Protein AF-A0A970WFP1-F1 (afdb_monomer_lite)

pLDDT: mean 70.84, std 20.82, range [31.2, 98.31]

Structure (mmCIF, N/CA/C/O backbone):
data_AF-A0A970WFP1-F1
#
_entry.id   AF-A0A970WFP1-F1
#
loop_
_atom_site.group_PDB
_atom_site.id
_atom_site.type_symbol
_atom_site.label_atom_id
_atom_site.label_alt_id
_atom_site.label_comp_id
_atom_site.label_asym_id
_atom_site.label_entity_id
_atom_site.label_seq_id
_atom_site.pdbx_PDB_ins_code
_atom_site.Cartn_x
_atom_site.Cartn_y
_atom_site.Cartn_z
_atom_site.occupancy
_atom_site.B_iso_or_equiv
_atom_site.auth_seq_id
_atom_site.auth_comp_id
_atom_site.auth_asym_id
_atom_site.auth_atom_id
_atom_site.pdbx_PDB_model_num
ATOM 1 N N . MET A 1 1 ? 4.806 -3.927 -69.590 1.00 60.94 1 MET A N 1
ATOM 2 C CA . MET A 1 1 ? 4.774 -3.813 -68.113 1.00 60.94 1 MET A CA 1
ATOM 3 C C . MET A 1 1 ? 6.205 -3.648 -67.628 1.00 60.94 1 MET A C 1
ATOM 5 O O . MET A 1 1 ? 7.014 -4.529 -67.883 1.00 60.94 1 MET A O 1
ATOM 9 N N . LYS A 1 2 ? 6.562 -2.492 -67.058 1.00 64.56 2 LYS A N 1
ATOM 10 C CA . LYS A 1 2 ? 7.943 -2.206 -66.638 1.00 64.56 2 LYS A CA 1
ATOM 11 C C . LYS A 1 2 ? 8.127 -2.751 -65.214 1.00 64.56 2 LYS A C 1
ATOM 13 O O . LYS A 1 2 ? 7.337 -2.368 -64.352 1.00 64.56 2 LYS A O 1
ATOM 18 N N . PRO A 1 3 ? 9.082 -3.659 -64.958 1.00 62.66 3 PRO A N 1
ATOM 19 C CA . PRO A 1 3 ? 9.258 -4.220 -63.627 1.00 62.66 3 PRO A CA 1
ATOM 20 C C . PRO A 1 3 ? 9.713 -3.116 -62.668 1.00 62.66 3 PRO A C 1
ATOM 22 O O . PRO A 1 3 ? 10.695 -2.415 -62.922 1.00 62.66 3 PRO A O 1
ATOM 25 N N . SER A 1 4 ? 8.975 -2.937 -61.575 1.00 75.56 4 SER A N 1
ATOM 26 C CA . SER A 1 4 ? 9.344 -2.030 -60.496 1.00 75.56 4 SER A CA 1
ATOM 27 C C . SER A 1 4 ? 10.566 -2.595 -59.775 1.00 75.56 4 SER A C 1
ATOM 29 O O . SER A 1 4 ? 10.532 -3.667 -59.170 1.00 75.56 4 SER A O 1
ATOM 31 N N . ARG A 1 5 ? 11.688 -1.877 -59.877 1.00 74.75 5 ARG A N 1
ATOM 32 C CA . ARG A 1 5 ? 12.944 -2.236 -59.216 1.00 74.75 5 ARG A CA 1
ATOM 33 C C . ARG A 1 5 ? 12.750 -2.050 -57.711 1.00 74.75 5 ARG A C 1
ATOM 35 O O . ARG A 1 5 ? 12.820 -0.930 -57.213 1.00 74.75 5 ARG A O 1
ATOM 42 N N . ARG A 1 6 ? 12.457 -3.137 -56.995 1.00 74.31 6 ARG A N 1
ATOM 43 C CA . ARG A 1 6 ? 12.390 -3.132 -55.529 1.00 74.31 6 ARG A CA 1
ATOM 44 C C . ARG A 1 6 ? 13.786 -2.792 -55.006 1.00 74.31 6 ARG A C 1
ATOM 46 O O . ARG A 1 6 ? 14.714 -3.579 -55.172 1.00 74.31 6 ARG A O 1
ATOM 53 N N . ARG A 1 7 ? 13.955 -1.589 -54.455 1.00 77.38 7 ARG A N 1
ATOM 54 C CA . ARG A 1 7 ? 15.156 -1.225 -53.697 1.00 77.38 7 ARG A CA 1
ATOM 55 C C . ARG A 1 7 ? 15.053 -1.924 -52.343 1.00 77.38 7 ARG A C 1
ATOM 57 O O . ARG A 1 7 ? 14.055 -1.750 -51.653 1.00 77.38 7 ARG A O 1
ATOM 64 N N . GLY A 1 8 ? 16.028 -2.773 -52.025 1.00 82.88 8 GLY A N 1
ATOM 65 C CA . GLY A 1 8 ? 16.174 -3.324 -50.678 1.00 82.88 8 GLY A CA 1
ATOM 66 C C . GLY A 1 8 ? 16.609 -2.240 -49.690 1.00 82.88 8 GLY A C 1
ATOM 67 O O . GLY A 1 8 ? 17.061 -1.172 -50.109 1.00 82.88 8 GLY A O 1
ATOM 68 N N . PHE A 1 9 ? 16.472 -2.530 -48.397 1.00 81.81 9 PHE A N 1
ATOM 69 C CA . PHE A 1 9 ? 16.970 -1.666 -47.327 1.00 81.81 9 PHE A CA 1
ATOM 70 C C . PHE A 1 9 ? 18.484 -1.470 -47.449 1.00 81.81 9 PHE A C 1
ATOM 72 O O . PHE A 1 9 ? 19.223 -2.415 -47.744 1.00 81.81 9 PHE A O 1
ATOM 79 N N . SER A 1 10 ? 18.941 -0.235 -47.239 1.00 90.25 10 SER A N 1
ATOM 80 C CA . SER A 1 10 ? 20.372 0.068 -47.205 1.00 90.25 10 SER A CA 1
ATOM 81 C C . SER A 1 10 ? 21.001 -0.529 -45.946 1.00 90.25 10 SER A C 1
ATOM 83 O O . SER A 1 10 ? 20.386 -0.533 -44.882 1.00 90.25 10 SER A O 1
ATOM 85 N N . LEU A 1 11 ? 22.252 -0.987 -46.034 1.00 91.06 11 LEU A N 1
ATOM 86 C CA . LEU A 1 11 ? 22.993 -1.501 -44.877 1.00 91.06 11 LEU A CA 1
ATOM 87 C C . LEU A 1 11 ? 23.069 -0.452 -43.754 1.00 91.06 11 LEU A C 1
ATOM 89 O O . LEU A 1 11 ? 22.875 -0.785 -42.589 1.00 91.06 11 LEU A O 1
ATOM 93 N N . LEU A 1 12 ? 23.256 0.822 -44.111 1.00 92.69 12 LEU A N 1
ATOM 94 C CA . LEU A 1 12 ? 23.269 1.933 -43.156 1.00 92.69 12 LEU A CA 1
ATOM 95 C C . LEU A 1 12 ? 21.926 2.077 -42.430 1.00 92.69 12 LEU A C 1
ATOM 97 O O . LEU A 1 12 ? 21.902 2.294 -41.225 1.00 92.69 12 LEU A O 1
ATOM 101 N N . GLU A 1 13 ? 20.816 1.917 -43.147 1.00 94.19 13 GLU A N 1
ATOM 102 C CA . GLU A 1 13 ? 19.466 2.031 -42.588 1.00 94.19 13 GLU A CA 1
ATOM 103 C C . GLU A 1 13 ? 19.177 0.907 -41.595 1.00 94.19 13 GLU A C 1
ATOM 105 O O . GLU A 1 13 ? 18.640 1.159 -40.521 1.00 94.19 13 GLU A O 1
ATOM 110 N N . VAL A 1 14 ? 19.609 -0.317 -41.907 1.00 96.06 14 VAL A N 1
ATOM 111 C CA . VAL A 1 14 ? 19.503 -1.447 -40.976 1.00 96.06 14 VAL A CA 1
ATOM 112 C C . VAL A 1 14 ? 20.349 -1.192 -39.731 1.00 96.06 14 VAL A C 1
ATOM 114 O O . VAL A 1 14 ? 19.859 -1.379 -38.621 1.00 96.06 14 VAL A O 1
ATOM 117 N N . MET A 1 15 ? 21.584 -0.704 -39.884 1.00 96.19 15 MET A N 1
ATOM 118 C CA . MET A 1 15 ? 22.429 -0.370 -38.735 1.00 96.19 15 MET A CA 1
ATOM 119 C C . MET A 1 15 ? 21.793 0.729 -37.873 1.00 96.19 15 MET A C 1
ATOM 121 O O . MET A 1 15 ? 21.678 0.548 -36.663 1.00 96.19 15 MET A O 1
ATOM 125 N N . LEU A 1 16 ? 21.292 1.808 -38.481 1.00 96.00 16 LEU A N 1
ATOM 126 C CA . LEU A 1 16 ? 20.602 2.892 -37.776 1.00 96.00 16 LEU A CA 1
ATOM 127 C C . LEU A 1 16 ? 19.332 2.403 -37.065 1.00 96.00 16 LEU A C 1
ATOM 129 O O . LEU A 1 16 ? 19.088 2.748 -35.912 1.00 96.00 16 LEU A O 1
ATOM 133 N N . ALA A 1 17 ? 18.532 1.566 -37.723 1.00 96.75 17 ALA A N 1
ATOM 134 C CA . ALA A 1 17 ? 17.337 0.996 -37.117 1.00 96.75 17 ALA A CA 1
ATOM 135 C C . ALA A 1 17 ? 17.696 0.129 -35.905 1.00 96.75 17 ALA A C 1
ATOM 137 O O . ALA A 1 17 ? 17.053 0.234 -34.863 1.00 96.75 17 ALA A O 1
ATOM 138 N N . THR A 1 18 ? 18.749 -0.687 -36.004 1.00 97.06 18 THR A N 1
ATOM 139 C CA . THR A 1 18 ? 19.185 -1.530 -34.884 1.00 97.06 18 THR A CA 1
ATOM 140 C C . THR A 1 18 ? 19.741 -0.725 -33.716 1.00 97.06 18 THR A C 1
ATOM 142 O O . THR A 1 18 ? 19.473 -1.091 -32.576 1.00 97.06 18 THR A O 1
ATOM 145 N N . THR A 1 19 ? 20.451 0.384 -33.952 1.00 98.19 19 THR A N 1
ATOM 146 C CA . THR A 1 19 ? 20.972 1.220 -32.858 1.00 98.19 19 THR A CA 1
ATOM 147 C C . THR A 1 19 ? 19.850 1.948 -32.129 1.00 98.19 19 THR A C 1
ATOM 149 O O . THR A 1 19 ? 19.811 1.924 -30.898 1.00 98.19 19 THR A O 1
ATOM 152 N N . VAL A 1 20 ? 18.897 2.525 -32.867 1.00 97.56 20 VAL A N 1
ATOM 153 C CA . VAL A 1 20 ? 17.710 3.166 -32.279 1.00 97.56 20 VAL A CA 1
ATOM 154 C C . VAL A 1 20 ? 16.864 2.141 -31.524 1.00 97.56 20 VAL A C 1
ATOM 156 O O . VAL A 1 20 ? 16.422 2.411 -30.404 1.00 97.56 20 VAL A O 1
ATOM 159 N N . LEU A 1 21 ? 16.678 0.946 -32.093 1.00 97.44 21 LEU A N 1
ATOM 160 C CA . LEU A 1 21 ? 15.956 -0.142 -31.440 1.00 97.44 21 LEU A CA 1
ATOM 161 C C . LEU A 1 21 ? 16.636 -0.542 -30.128 1.00 97.44 21 LEU A C 1
ATOM 163 O O . LEU A 1 21 ? 15.971 -0.612 -29.097 1.00 97.44 21 LEU A O 1
ATOM 167 N N . LEU A 1 22 ? 17.953 -0.761 -30.147 1.00 98.31 22 LEU A N 1
ATOM 168 C CA . LEU A 1 22 ? 18.700 -1.184 -28.965 1.00 98.31 22 LEU A CA 1
ATOM 169 C C . LEU A 1 22 ? 18.663 -0.110 -27.869 1.00 98.31 22 LEU A C 1
ATOM 171 O O . LEU A 1 22 ? 18.409 -0.432 -26.709 1.00 98.31 22 LEU A O 1
ATOM 175 N N . GLY A 1 23 ? 18.816 1.166 -28.239 1.00 98.12 23 GLY A N 1
ATOM 176 C CA . GLY A 1 23 ? 18.668 2.290 -27.311 1.00 98.12 23 GLY A CA 1
ATOM 177 C C . GLY A 1 23 ? 17.270 2.359 -26.685 1.00 98.12 23 GLY A C 1
ATOM 178 O O . GLY A 1 23 ? 17.141 2.491 -25.468 1.00 98.12 23 GLY A O 1
ATOM 179 N N . SER A 1 24 ? 16.220 2.183 -27.491 1.00 97.94 24 SER A N 1
ATOM 180 C CA . SER A 1 24 ? 14.830 2.197 -27.011 1.00 97.94 24 SER A CA 1
ATOM 181 C C . SER A 1 24 ? 14.540 1.041 -26.048 1.00 97.94 24 SER A C 1
ATOM 183 O O . SER A 1 24 ? 13.893 1.243 -25.022 1.00 97.94 24 SER A O 1
ATOM 185 N N . VAL A 1 25 ? 15.045 -0.164 -26.338 1.00 98.31 25 VAL A N 1
ATOM 186 C CA . VAL A 1 25 ? 14.872 -1.350 -25.480 1.00 98.31 25 VAL A CA 1
ATOM 187 C C . VAL A 1 25 ? 15.506 -1.142 -24.103 1.00 98.31 25 VAL A C 1
ATOM 189 O O . VAL A 1 25 ? 14.898 -1.506 -23.097 1.00 98.31 25 VAL A O 1
ATOM 192 N N . ILE A 1 26 ? 16.684 -0.515 -24.035 1.00 98.00 26 ILE A N 1
ATOM 193 C CA . ILE A 1 26 ? 17.353 -0.215 -22.759 1.00 98.00 26 ILE A CA 1
ATOM 194 C C . ILE A 1 26 ? 16.491 0.725 -21.906 1.00 98.00 26 ILE A C 1
ATOM 196 O O . ILE A 1 26 ? 16.245 0.445 -20.730 1.00 98.00 26 ILE A O 1
ATOM 200 N N . VAL A 1 27 ? 15.977 1.807 -22.499 1.00 98.06 27 VAL A N 1
ATOM 201 C CA . VAL A 1 27 ? 15.115 2.771 -21.793 1.00 98.06 27 VAL A CA 1
ATOM 202 C C . VAL A 1 27 ? 13.812 2.112 -21.328 1.00 98.06 27 VAL A C 1
ATOM 204 O O . VAL A 1 27 ? 13.419 2.269 -20.171 1.00 98.06 27 VAL A O 1
ATOM 207 N N . LEU A 1 28 ? 13.168 1.320 -22.191 1.00 97.44 28 LEU A N 1
ATOM 208 C CA . LEU A 1 28 ? 11.951 0.573 -21.854 1.00 97.44 28 LEU A CA 1
ATOM 209 C C . LEU A 1 28 ? 12.181 -0.407 -20.697 1.00 97.44 28 LEU A C 1
ATOM 211 O O . LEU A 1 28 ? 11.347 -0.495 -19.796 1.00 97.44 28 LEU A O 1
ATOM 215 N N . SER A 1 29 ? 13.322 -1.101 -20.680 1.00 97.06 29 SER A N 1
ATOM 216 C CA . SER A 1 29 ? 13.684 -2.009 -19.588 1.00 97.06 29 SER A CA 1
ATOM 217 C C . SER A 1 29 ? 13.792 -1.271 -18.254 1.00 97.06 29 SER A C 1
ATOM 219 O O . SER A 1 29 ? 13.318 -1.773 -17.233 1.00 97.06 29 SER A O 1
ATOM 221 N N . HIS A 1 30 ? 14.377 -0.071 -18.251 1.00 97.00 30 HIS A N 1
ATOM 222 C CA . HIS A 1 30 ? 14.519 0.726 -17.035 1.00 97.00 30 HIS A CA 1
ATOM 223 C C . HIS A 1 30 ? 13.160 1.203 -16.504 1.00 97.00 30 HIS A C 1
ATOM 225 O O . HIS A 1 30 ? 12.870 1.063 -15.315 1.00 97.00 30 HIS A O 1
ATOM 231 N N . ILE A 1 31 ? 12.293 1.708 -17.388 1.00 97.81 31 ILE A N 1
ATOM 232 C CA . ILE A 1 31 ? 10.937 2.137 -17.016 1.00 97.81 31 ILE A CA 1
ATOM 233 C C . ILE A 1 31 ? 10.119 0.950 -16.491 1.00 97.81 31 ILE A C 1
ATOM 235 O O . ILE A 1 31 ? 9.424 1.087 -15.485 1.00 97.81 31 ILE A O 1
ATOM 239 N N . SER A 1 32 ? 10.238 -0.228 -17.112 1.00 96.38 32 SER A N 1
ATOM 240 C CA . SER A 1 32 ? 9.559 -1.440 -16.644 1.00 96.38 32 SER A CA 1
ATOM 241 C C . SER A 1 32 ? 10.002 -1.831 -15.234 1.00 96.38 32 SER A C 1
ATOM 243 O O . SER A 1 32 ? 9.158 -2.159 -14.402 1.00 96.38 32 SER A O 1
ATOM 245 N N . PHE A 1 33 ? 11.304 -1.775 -14.944 1.00 95.56 33 PHE A N 1
ATOM 246 C CA . PHE A 1 33 ? 11.827 -2.116 -13.623 1.00 95.56 33 PHE A CA 1
ATOM 247 C C . PHE A 1 33 ? 11.297 -1.166 -12.540 1.00 95.56 33 PHE A C 1
ATOM 249 O O . PHE A 1 33 ? 10.702 -1.610 -11.555 1.00 95.56 33 PHE A O 1
ATOM 256 N N . VAL A 1 34 ? 11.422 0.146 -12.760 1.00 94.88 34 VAL A N 1
ATOM 257 C CA . VAL A 1 34 ? 10.923 1.174 -11.833 1.00 94.88 34 VAL A CA 1
ATOM 258 C C . VAL A 1 34 ? 9.409 1.044 -11.632 1.00 94.88 34 VAL A C 1
ATOM 260 O O . VAL A 1 34 ? 8.927 1.072 -10.499 1.00 94.88 34 VAL A O 1
ATOM 263 N N . GLY A 1 35 ? 8.659 0.811 -12.713 1.00 94.81 35 GLY A N 1
ATOM 264 C CA . GLY A 1 35 ? 7.218 0.581 -12.658 1.00 94.81 35 GLY A CA 1
ATOM 265 C C . GLY A 1 35 ? 6.847 -0.586 -11.743 1.00 94.81 35 GLY A C 1
ATOM 266 O O . GLY A 1 35 ? 6.012 -0.422 -10.855 1.00 94.81 35 GLY A O 1
ATOM 267 N N . THR A 1 36 ? 7.505 -1.740 -11.892 1.00 94.44 36 THR A N 1
ATOM 268 C CA . THR A 1 36 ? 7.226 -2.916 -11.047 1.00 94.44 36 THR A CA 1
ATOM 269 C C . THR A 1 36 ? 7.513 -2.659 -9.567 1.00 94.44 36 THR A C 1
ATOM 271 O O . THR A 1 36 ? 6.667 -2.959 -8.724 1.00 94.44 36 THR A O 1
ATOM 274 N N . ALA A 1 37 ? 8.635 -2.006 -9.249 1.00 89.00 37 ALA A N 1
ATOM 275 C CA . ALA A 1 37 ? 9.000 -1.689 -7.871 1.00 89.00 37 ALA A CA 1
ATOM 276 C C . ALA A 1 37 ? 7.969 -0.769 -7.188 1.00 89.00 37 ALA A C 1
ATOM 278 O O . ALA A 1 37 ? 7.584 -1.000 -6.037 1.00 89.00 37 ALA A O 1
ATOM 279 N N . HIS A 1 38 ? 7.473 0.250 -7.898 1.00 91.81 38 HIS A N 1
ATOM 280 C CA . HIS A 1 38 ? 6.443 1.143 -7.363 1.00 91.81 38 HIS A CA 1
ATOM 281 C C . HIS A 1 38 ? 5.070 0.474 -7.258 1.00 91.81 38 HIS A C 1
ATOM 283 O O . HIS A 1 38 ? 4.356 0.720 -6.284 1.00 91.81 38 HIS A O 1
ATOM 289 N N . MET A 1 39 ? 4.701 -0.387 -8.211 1.00 94.50 39 MET A N 1
ATOM 290 C CA . MET A 1 39 ? 3.443 -1.138 -8.146 1.00 94.50 39 MET A CA 1
ATOM 291 C C . MET A 1 39 ? 3.392 -2.045 -6.918 1.00 94.50 39 MET A C 1
ATOM 293 O O . MET A 1 39 ? 2.368 -2.088 -6.235 1.00 94.50 39 MET A O 1
ATOM 297 N N . ASP A 1 40 ? 4.487 -2.733 -6.605 1.00 90.12 40 ASP A N 1
ATOM 298 C CA . ASP A 1 40 ? 4.541 -3.612 -5.438 1.00 90.12 40 ASP A CA 1
ATOM 299 C C . ASP A 1 40 ? 4.480 -2.821 -4.130 1.00 90.12 40 ASP A C 1
ATOM 301 O O . ASP A 1 40 ? 3.736 -3.192 -3.220 1.00 90.12 40 ASP A O 1
ATOM 305 N N . ALA A 1 41 ? 5.173 -1.680 -4.049 1.00 88.38 41 ALA A N 1
ATOM 306 C CA . ALA A 1 41 ? 5.053 -0.785 -2.903 1.00 88.38 41 ALA A CA 1
ATOM 307 C C . ALA A 1 41 ? 3.610 -0.275 -2.726 1.00 88.38 41 ALA A C 1
ATOM 309 O O . ALA A 1 41 ? 3.062 -0.361 -1.628 1.00 88.38 41 ALA A O 1
ATOM 310 N N . ALA A 1 42 ? 2.968 0.193 -3.800 1.00 92.25 42 ALA A N 1
ATOM 311 C CA . ALA A 1 42 ? 1.593 0.686 -3.762 1.00 92.25 42 ALA A CA 1
ATOM 312 C C . ALA A 1 42 ? 0.595 -0.404 -3.337 1.00 92.25 42 ALA A C 1
ATOM 314 O O . ALA A 1 42 ? -0.278 -0.152 -2.506 1.00 92.25 42 ALA A O 1
ATOM 315 N N . ARG A 1 43 ? 0.755 -1.634 -3.846 1.00 91.31 43 ARG A N 1
ATOM 316 C CA . ARG A 1 43 ? -0.062 -2.789 -3.441 1.00 91.31 43 ARG A CA 1
ATOM 317 C C . ARG A 1 43 ? 0.088 -3.104 -1.958 1.00 91.31 43 ARG A C 1
ATOM 319 O O . ARG A 1 43 ? -0.916 -3.355 -1.300 1.00 91.31 43 ARG A O 1
ATOM 326 N N . GLN A 1 44 ? 1.311 -3.066 -1.429 1.00 90.81 44 GLN A N 1
ATOM 327 C CA . GLN A 1 44 ? 1.560 -3.304 -0.004 1.00 90.81 44 GLN A CA 1
ATOM 328 C C . GLN A 1 44 ? 0.872 -2.252 0.871 1.00 90.81 44 GLN A C 1
ATOM 330 O O . GLN A 1 44 ? 0.209 -2.615 1.839 1.00 90.81 44 GLN A O 1
ATOM 335 N N . TYR A 1 45 ? 0.959 -0.968 0.511 1.00 90.31 45 TYR A N 1
ATOM 336 C CA . TYR A 1 45 ? 0.271 0.094 1.253 1.00 90.31 45 TYR A CA 1
ATOM 337 C C . TYR A 1 45 ? -1.251 -0.036 1.185 1.00 90.31 45 TYR A C 1
ATOM 339 O O . TYR A 1 45 ? -1.916 0.077 2.213 1.00 90.31 45 TYR A O 1
ATOM 347 N N . ALA A 1 46 ? -1.805 -0.328 0.007 1.00 93.44 46 ALA A N 1
ATOM 348 C CA . ALA A 1 46 ? -3.241 -0.536 -0.149 1.00 93.44 46 ALA A CA 1
ATOM 349 C C . ALA A 1 46 ? -3.732 -1.736 0.677 1.00 93.44 46 ALA A C 1
ATOM 351 O O . ALA A 1 46 ? -4.746 -1.641 1.365 1.00 93.44 46 ALA A O 1
ATOM 352 N N . ALA A 1 47 ? -2.989 -2.846 0.667 1.00 92.62 47 ALA A N 1
ATOM 353 C CA . ALA A 1 47 ? -3.303 -4.017 1.477 1.00 92.62 47 ALA A CA 1
ATOM 354 C C . ALA A 1 47 ? -3.230 -3.711 2.982 1.00 92.62 47 ALA A C 1
ATOM 356 O O . ALA A 1 47 ? -4.132 -4.093 3.726 1.00 92.62 47 ALA A O 1
ATOM 357 N N . ALA A 1 48 ? -2.208 -2.974 3.429 1.00 92.69 48 ALA A N 1
ATOM 358 C CA . ALA A 1 48 ? -2.083 -2.546 4.821 1.00 92.69 48 ALA A CA 1
ATOM 359 C C . ALA A 1 48 ? -3.248 -1.637 5.248 1.00 92.69 48 ALA A C 1
ATOM 361 O O . ALA A 1 48 ? -3.826 -1.830 6.317 1.00 92.69 48 ALA A O 1
ATOM 362 N N . GLN A 1 49 ? -3.645 -0.691 4.393 1.00 93.94 49 GLN A N 1
ATOM 363 C CA . GLN A 1 49 ? -4.790 0.178 4.644 1.00 93.94 49 GLN A CA 1
ATOM 364 C C . GLN A 1 49 ? -6.093 -0.619 4.738 1.00 93.94 49 GLN A C 1
ATOM 366 O O . GLN A 1 49 ? -6.851 -0.422 5.688 1.00 93.94 49 GLN A O 1
ATOM 371 N N . LEU A 1 50 ? -6.347 -1.522 3.788 1.00 95.06 50 LEU A N 1
ATOM 372 C CA . LEU A 1 50 ? -7.538 -2.371 3.799 1.00 95.06 50 LEU A CA 1
ATOM 373 C C . LEU A 1 50 ? -7.579 -3.256 5.046 1.00 95.06 50 LEU A C 1
ATOM 375 O O . LEU A 1 50 ? -8.635 -3.377 5.656 1.00 95.06 50 LEU A O 1
ATOM 379 N N . ALA A 1 51 ? -6.441 -3.807 5.475 1.00 93.69 51 ALA A N 1
ATOM 380 C CA . ALA A 1 51 ? -6.356 -4.588 6.704 1.00 93.69 51 ALA A CA 1
ATOM 381 C C . ALA A 1 51 ? -6.681 -3.742 7.948 1.00 93.69 51 ALA A C 1
ATOM 383 O O . ALA A 1 51 ? -7.481 -4.164 8.785 1.00 93.69 51 ALA A O 1
ATOM 384 N N . CYS A 1 52 ? -6.132 -2.525 8.052 1.00 93.81 52 CYS A N 1
ATOM 385 C CA . CYS A 1 52 ? -6.464 -1.606 9.143 1.00 93.81 52 CYS A CA 1
ATOM 386 C C . CYS A 1 52 ? -7.944 -1.207 9.131 1.00 93.81 52 CYS A C 1
ATOM 388 O O . CYS A 1 52 ? -8.583 -1.196 10.180 1.00 93.81 52 CYS A O 1
ATOM 390 N N . GLN A 1 53 ? -8.501 -0.895 7.959 1.00 95.38 53 GLN A N 1
ATOM 391 C CA . GLN A 1 53 ? -9.905 -0.513 7.808 1.00 95.38 53 GLN A CA 1
ATOM 392 C C . GLN A 1 53 ? -10.849 -1.670 8.128 1.00 95.38 53 GLN A C 1
ATOM 394 O O . GLN A 1 53 ? -11.809 -1.477 8.867 1.00 95.38 53 GLN A O 1
ATOM 399 N N . ALA A 1 54 ? -10.570 -2.870 7.618 1.00 94.06 54 ALA A N 1
ATOM 400 C CA . ALA A 1 54 ? -11.345 -4.067 7.921 1.00 94.06 54 ALA A CA 1
ATOM 401 C C . ALA A 1 54 ? -11.331 -4.343 9.425 1.00 94.06 54 ALA A C 1
ATOM 403 O O . ALA A 1 54 ? -12.387 -4.518 10.027 1.00 94.06 54 ALA A O 1
ATOM 404 N N . ARG A 1 55 ? -10.153 -4.271 10.058 1.00 93.94 55 ARG A N 1
ATOM 405 C CA . ARG A 1 55 ? -10.037 -4.487 11.498 1.00 93.94 55 ARG A CA 1
ATOM 406 C C . ARG A 1 55 ? -10.750 -3.417 12.320 1.00 93.94 55 ARG A C 1
ATOM 408 O O . ARG A 1 55 ? -11.427 -3.749 13.287 1.00 93.94 55 ARG A O 1
ATOM 415 N N . MET A 1 56 ? -10.637 -2.152 11.927 1.00 93.69 56 MET A N 1
ATOM 416 C CA . MET A 1 56 ? -11.402 -1.068 12.537 1.00 93.69 56 MET A CA 1
ATOM 417 C C . MET A 1 56 ? -12.906 -1.346 12.421 1.00 93.69 56 MET A C 1
ATOM 419 O O . MET A 1 56 ? -13.615 -1.315 13.417 1.00 93.69 56 MET A O 1
ATOM 423 N N . ASN A 1 57 ? -13.390 -1.687 11.228 1.00 94.19 57 ASN A N 1
ATOM 424 C CA 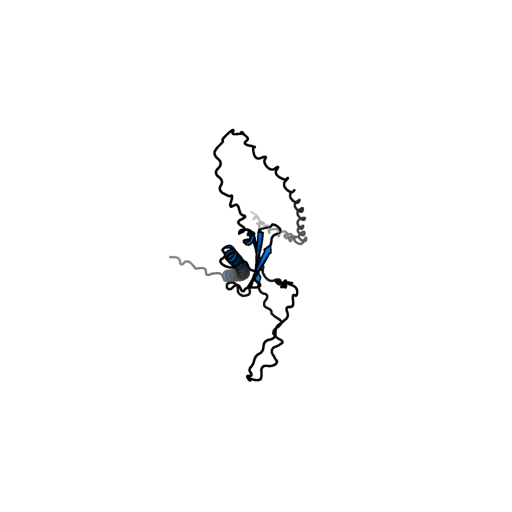. ASN A 1 57 ? -14.808 -1.943 10.989 1.00 94.19 57 ASN A CA 1
ATOM 425 C C . ASN A 1 57 ? -15.330 -3.171 11.752 1.00 94.19 57 ASN A C 1
ATOM 427 O O . ASN A 1 57 ? -16.447 -3.115 12.252 1.00 94.19 57 ASN A O 1
ATOM 431 N N . GLU A 1 58 ? -14.539 -4.241 11.895 1.00 93.50 58 GLU A N 1
ATOM 432 C CA . GLU A 1 58 ? -14.894 -5.395 12.736 1.00 93.50 58 GLU A CA 1
ATOM 433 C C . GLU A 1 58 ? -15.146 -4.983 14.192 1.00 93.50 58 GLU A C 1
ATOM 435 O O . GLU A 1 58 ? -16.126 -5.424 14.791 1.00 93.50 58 GLU A O 1
ATOM 440 N N . MET A 1 59 ? -14.282 -4.123 14.744 1.00 92.56 59 MET A N 1
ATOM 441 C CA . MET A 1 59 ? -14.407 -3.634 16.120 1.00 92.56 59 MET A CA 1
ATOM 442 C C . MET A 1 59 ? -15.608 -2.698 16.288 1.00 92.56 59 MET A C 1
ATOM 444 O O . MET A 1 59 ? -16.366 -2.820 17.243 1.00 92.56 59 MET A O 1
ATOM 448 N N . LEU A 1 60 ? -15.830 -1.799 15.327 1.00 91.12 60 LEU A N 1
ATOM 449 C CA . LEU A 1 60 ? -16.954 -0.856 15.362 1.00 91.12 60 LEU A CA 1
ATOM 450 C C . LEU A 1 60 ? -18.315 -1.517 15.146 1.00 91.12 60 LEU A C 1
ATOM 452 O O . LEU A 1 60 ? -19.315 -1.040 15.668 1.00 91.12 60 LEU A O 1
ATOM 456 N N . ALA A 1 61 ? -18.363 -2.591 14.360 1.00 92.69 61 ALA A N 1
ATOM 457 C CA . ALA A 1 61 ? -19.583 -3.353 14.122 1.00 92.69 61 ALA A CA 1
ATOM 458 C C . ALA A 1 61 ? -19.900 -4.342 15.259 1.00 92.69 61 ALA A C 1
ATOM 460 O O . ALA A 1 61 ? -20.886 -5.069 15.163 1.00 92.69 61 ALA A O 1
ATOM 461 N N . GLY A 1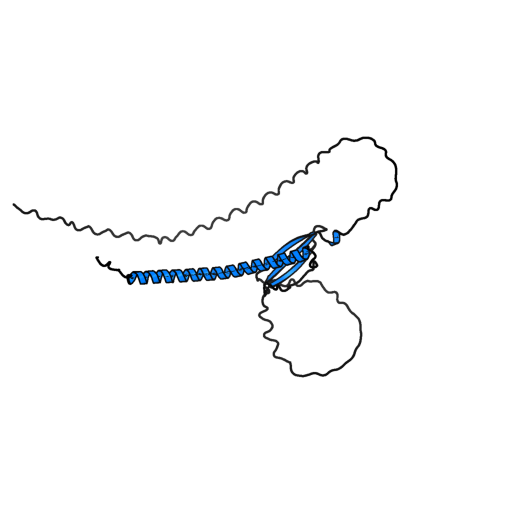 62 ? -19.055 -4.430 16.296 1.00 90.00 62 GLY A N 1
ATOM 462 C CA . GLY A 1 62 ? -19.190 -5.409 17.378 1.00 90.00 62 GLY A CA 1
ATOM 463 C C . GLY A 1 62 ? -18.922 -6.859 16.952 1.00 90.00 62 GLY A C 1
ATOM 464 O O . GLY A 1 62 ? -19.127 -7.778 17.738 1.00 90.00 62 GLY A O 1
ATOM 465 N N . ALA A 1 63 ? -18.442 -7.089 15.723 1.00 89.56 63 ALA A N 1
ATOM 466 C CA . ALA A 1 63 ? -18.066 -8.419 15.235 1.00 89.56 63 ALA A CA 1
ATOM 467 C C . ALA A 1 63 ? -16.803 -8.956 15.932 1.00 89.56 63 ALA A C 1
ATOM 469 O O . ALA A 1 63 ? -16.538 -10.159 15.927 1.00 89.56 63 ALA A O 1
ATOM 470 N N . ARG A 1 64 ? -16.020 -8.057 16.533 1.00 89.44 64 ARG A N 1
ATOM 471 C CA . ARG A 1 64 ? -14.873 -8.364 17.381 1.00 89.44 64 ARG A CA 1
ATOM 472 C C . ARG A 1 64 ? -14.843 -7.389 18.566 1.00 89.44 64 ARG A C 1
ATOM 474 O O . ARG A 1 64 ? -15.105 -6.210 18.342 1.00 89.44 64 ARG A O 1
ATOM 481 N N . PRO A 1 65 ? -14.499 -7.831 19.788 1.00 87.94 65 PRO A N 1
ATOM 482 C CA . PRO A 1 65 ? -14.350 -6.920 20.920 1.00 87.94 65 PRO A CA 1
ATOM 483 C C . PRO A 1 65 ? -13.249 -5.879 20.671 1.00 87.94 65 PRO A C 1
ATOM 485 O O . PRO A 1 65 ? -12.254 -6.151 19.990 1.00 87.94 65 PRO A O 1
ATOM 488 N N . ILE A 1 66 ? -13.450 -4.681 21.223 1.00 87.06 66 ILE A N 1
ATOM 489 C CA . ILE A 1 66 ? -12.465 -3.597 21.229 1.00 87.06 66 ILE A CA 1
ATOM 490 C C . ILE A 1 66 ? -11.448 -3.921 22.329 1.00 87.06 66 ILE A C 1
ATOM 492 O O . ILE A 1 66 ? -11.660 -3.608 23.493 1.00 87.06 66 ILE A O 1
ATOM 496 N N . GLU A 1 67 ? -10.366 -4.596 21.953 1.00 88.12 67 GLU A N 1
ATOM 497 C CA . GLU A 1 67 ? -9.282 -4.994 22.854 1.00 88.12 67 GLU A CA 1
ATOM 498 C C . GLU A 1 67 ? -7.934 -4.589 22.249 1.00 88.12 67 GLU A C 1
ATOM 500 O O . GLU A 1 67 ? -7.769 -4.559 21.021 1.00 88.12 67 GLU A O 1
ATOM 505 N N . GLU A 1 68 ? -6.963 -4.269 23.104 1.00 88.19 68 GLU A N 1
ATOM 506 C CA . GLU A 1 68 ? -5.594 -4.044 22.658 1.00 88.19 68 GLU A CA 1
ATOM 507 C C . GLU A 1 68 ? -4.989 -5.348 22.134 1.00 88.19 68 GLU A C 1
ATOM 509 O O . GLU A 1 68 ? -5.024 -6.394 22.776 1.00 88.19 68 GLU A O 1
ATOM 514 N N . VAL A 1 69 ? -4.422 -5.295 20.932 1.00 89.94 69 VAL A N 1
ATOM 515 C CA . VAL A 1 69 ? -3.854 -6.471 20.268 1.00 89.94 69 VAL A CA 1
ATOM 516 C C . VAL A 1 69 ? -2.463 -6.121 19.794 1.00 89.94 69 VAL A C 1
ATOM 518 O O . VAL A 1 69 ? -2.294 -5.154 19.061 1.00 89.94 69 VAL A O 1
ATOM 521 N N . THR A 1 70 ? -1.470 -6.936 20.136 1.00 87.94 70 THR A N 1
ATOM 522 C CA . THR A 1 70 ? -0.079 -6.698 19.735 1.00 87.94 70 THR A CA 1
ATOM 523 C C . THR A 1 70 ? 0.342 -7.655 18.624 1.00 87.94 70 THR A C 1
ATOM 525 O O . THR A 1 70 ? 0.279 -8.874 18.775 1.00 87.94 70 THR A O 1
ATOM 528 N N . ALA A 1 71 ? 0.806 -7.097 17.502 1.00 82.25 71 ALA A N 1
ATOM 529 C CA . ALA A 1 71 ? 1.502 -7.809 16.427 1.00 82.25 71 ALA A CA 1
ATOM 530 C C . ALA A 1 71 ? 0.776 -9.045 15.839 1.00 82.25 71 ALA A C 1
ATOM 532 O O . ALA A 1 71 ? 1.419 -10.030 15.443 1.00 82.25 71 ALA A O 1
ATOM 533 N N . GLN A 1 72 ? -0.552 -8.994 15.699 1.00 87.75 72 GLN A N 1
ATOM 534 C CA . GLN A 1 72 ? -1.336 -10.050 15.050 1.00 87.75 72 GLN A CA 1
ATOM 535 C C . GLN A 1 72 ? -0.943 -10.199 13.572 1.00 87.75 72 GLN A C 1
ATOM 537 O O . GLN A 1 72 ? -0.845 -9.213 12.851 1.00 87.75 72 GLN A O 1
ATOM 542 N N . ARG A 1 73 ? -0.723 -11.430 13.089 1.00 88.00 73 ARG A N 1
ATOM 543 C CA . ARG A 1 73 ? -0.385 -11.660 11.670 1.00 88.00 73 ARG A CA 1
ATOM 544 C C . ARG A 1 73 ? -1.554 -11.302 10.760 1.00 88.00 73 ARG A C 1
ATOM 546 O O . ARG A 1 73 ? -2.672 -11.757 10.999 1.00 88.00 73 ARG A O 1
ATOM 553 N N . ILE A 1 74 ? -1.252 -10.591 9.679 1.00 87.06 74 ILE A N 1
ATOM 554 C CA . ILE A 1 74 ? -2.181 -10.337 8.572 1.00 87.06 74 ILE A CA 1
ATOM 555 C C . ILE A 1 74 ? -2.007 -11.471 7.553 1.00 87.06 74 ILE A C 1
ATOM 557 O O . ILE A 1 74 ? -0.884 -11.762 7.143 1.00 87.06 74 ILE A O 1
ATOM 561 N N . ARG A 1 75 ? -3.091 -12.155 7.168 1.00 84.06 75 ARG A N 1
ATOM 562 C CA . ARG A 1 75 ? -3.011 -13.317 6.259 1.00 84.06 75 ARG A CA 1
ATOM 563 C C . ARG A 1 75 ? -2.718 -12.888 4.825 1.00 84.06 75 ARG A C 1
ATOM 565 O O . ARG A 1 75 ? -1.977 -13.557 4.114 1.00 84.06 75 ARG A O 1
ATOM 572 N N . GLU A 1 76 ? -3.283 -11.756 4.437 1.00 83.94 76 GLU A N 1
ATOM 573 C CA . GLU A 1 76 ? -3.232 -11.166 3.103 1.00 83.94 76 GLU A CA 1
ATOM 574 C C . GLU A 1 76 ? -1.884 -10.487 2.825 1.00 83.94 76 GLU A C 1
ATOM 576 O O . GLU A 1 76 ? -1.535 -10.257 1.669 1.00 83.94 76 GLU A O 1
ATOM 581 N N . LEU A 1 77 ? -1.120 -10.178 3.880 1.00 86.31 77 LEU A N 1
ATOM 582 C CA . LEU A 1 77 ? 0.150 -9.468 3.796 1.00 86.31 77 LEU A CA 1
ATOM 583 C C . LEU A 1 77 ? 1.218 -10.188 4.645 1.00 86.31 77 LEU A C 1
ATOM 585 O O . LEU A 1 77 ? 1.422 -9.858 5.819 1.00 86.31 77 LEU A O 1
ATOM 589 N N . PRO A 1 78 ? 1.886 -11.217 4.086 1.00 84.31 78 PRO A N 1
ATOM 590 C CA . PRO A 1 78 ? 2.853 -12.011 4.828 1.00 84.31 78 PRO A CA 1
ATOM 591 C C . PRO A 1 78 ? 4.032 -11.143 5.267 1.00 84.31 78 PRO A C 1
ATOM 593 O O . PRO A 1 78 ? 4.552 -10.331 4.507 1.00 84.31 78 PRO A O 1
ATOM 596 N N . GLY A 1 79 ? 4.460 -11.325 6.514 1.00 86.75 79 GLY A N 1
ATOM 597 C CA . GLY A 1 79 ? 5.511 -10.506 7.113 1.00 86.75 79 GLY A CA 1
ATOM 598 C C . GLY A 1 79 ? 5.008 -9.210 7.738 1.00 86.75 79 GLY A C 1
ATOM 599 O O . GLY A 1 79 ? 5.813 -8.520 8.333 1.00 86.75 79 GLY A O 1
ATOM 600 N N . TRP A 1 80 ? 3.712 -8.891 7.691 1.00 91.12 80 TRP A N 1
ATOM 601 C CA . TRP A 1 80 ? 3.152 -7.740 8.402 1.00 91.12 80 TRP A CA 1
ATOM 602 C C . TRP A 1 80 ? 2.428 -8.155 9.686 1.00 91.12 80 TRP A C 1
ATOM 604 O O . TRP A 1 80 ? 1.845 -9.241 9.792 1.00 91.12 80 TRP A O 1
ATOM 614 N N . GLY A 1 81 ? 2.499 -7.277 10.682 1.00 91.50 81 GLY A N 1
ATOM 615 C CA . GLY A 1 81 ? 1.798 -7.374 11.952 1.00 91.50 81 GLY A CA 1
ATOM 616 C C . GLY A 1 81 ? 0.827 -6.211 12.122 1.00 91.50 81 GLY A C 1
ATOM 617 O O . GLY A 1 81 ? 1.127 -5.084 11.735 1.00 91.50 81 GLY A O 1
ATOM 618 N N . LEU A 1 82 ? -0.329 -6.492 12.709 1.00 92.69 82 LEU A N 1
ATOM 619 C CA . LEU A 1 82 ? -1.331 -5.509 13.083 1.00 92.69 82 LEU A CA 1
ATOM 620 C C . LEU A 1 82 ? -1.336 -5.338 14.602 1.00 92.69 82 LEU A C 1
ATOM 622 O O . LEU A 1 82 ? -1.414 -6.319 15.344 1.00 92.69 82 LEU A O 1
ATOM 626 N N . THR A 1 83 ? -1.279 -4.088 15.041 1.00 93.44 83 THR A N 1
ATOM 627 C CA . THR A 1 83 ? -1.334 -3.686 16.442 1.00 93.44 83 THR A CA 1
ATOM 628 C C . THR A 1 83 ? -2.516 -2.748 16.650 1.00 93.44 83 THR A C 1
ATOM 630 O O . THR A 1 83 ? -2.670 -1.784 15.905 1.00 93.44 83 THR A O 1
ATOM 633 N N . VAL A 1 84 ? -3.346 -3.021 17.650 1.00 94.25 84 VAL A N 1
ATOM 634 C CA . VAL A 1 84 ? -4.465 -2.177 18.077 1.00 94.25 84 VAL A CA 1
ATOM 635 C C . VAL A 1 84 ? -4.131 -1.611 19.450 1.00 94.25 84 VAL A C 1
ATOM 637 O O . VAL A 1 84 ? -3.819 -2.378 20.356 1.00 94.25 84 VAL A O 1
ATOM 640 N N . LYS A 1 85 ? -4.204 -0.288 19.593 1.00 93.69 85 LYS A N 1
ATOM 641 C CA . LYS A 1 85 ? -4.111 0.427 20.869 1.00 93.69 85 LYS A CA 1
ATOM 642 C C . LYS A 1 85 ? -5.436 1.124 21.136 1.00 93.69 85 LYS A C 1
ATOM 644 O O . LYS A 1 85 ? -6.011 1.706 20.211 1.00 93.69 85 LYS A O 1
ATOM 649 N N . VAL A 1 86 ? -5.904 1.088 22.375 1.00 92.12 86 VAL A N 1
ATOM 650 C CA . VAL A 1 86 ? -7.167 1.711 22.781 1.00 92.12 86 VAL A CA 1
ATOM 651 C C . VAL A 1 86 ? -6.851 2.704 23.889 1.00 92.12 86 VAL A C 1
ATOM 653 O O . VAL A 1 86 ? -6.323 2.346 24.934 1.00 92.12 86 VAL A O 1
ATOM 656 N N . ARG A 1 87 ? -7.124 3.986 23.644 1.00 91.25 87 ARG A N 1
ATOM 657 C CA . ARG A 1 87 ? -6.805 5.075 24.573 1.00 91.25 87 ARG A CA 1
ATOM 658 C C . ARG A 1 87 ? -8.062 5.847 24.925 1.00 91.25 87 ARG A C 1
ATOM 660 O O . ARG A 1 87 ? -8.763 6.306 24.029 1.00 91.25 87 ARG A O 1
ATOM 667 N N . SER A 1 88 ? -8.316 6.066 26.208 1.00 87.00 88 SER A N 1
ATOM 668 C CA . SER A 1 88 ? -9.363 6.994 26.637 1.00 87.00 88 SER A CA 1
ATOM 669 C C . SER A 1 88 ? -8.984 8.430 26.270 1.00 87.00 88 SER A C 1
ATOM 671 O O . SER A 1 88 ? -7.834 8.849 26.432 1.00 87.00 88 SER A O 1
ATOM 673 N N . ALA A 1 89 ? -9.938 9.182 25.726 1.00 84.06 89 ALA A N 1
ATOM 674 C CA . ALA A 1 89 ? -9.741 10.578 25.359 1.00 84.06 89 ALA A CA 1
ATOM 675 C C . ALA A 1 89 ? -9.765 11.488 26.596 1.00 84.06 89 ALA A C 1
ATOM 677 O O . ALA A 1 89 ? -10.378 11.166 27.609 1.00 84.06 89 ALA A O 1
ATOM 678 N N . SER A 1 90 ? -9.197 12.694 26.484 1.00 82.12 90 SER A N 1
ATOM 679 C CA . SER A 1 90 ? -9.324 13.729 27.527 1.00 82.12 90 SER A CA 1
ATOM 680 C C . SER A 1 90 ? -10.771 14.170 27.776 1.00 82.12 90 SER A C 1
ATOM 682 O O . SER A 1 90 ? -11.061 14.786 28.798 1.00 82.12 90 SER A O 1
ATOM 684 N N . ARG A 1 91 ? -11.676 13.900 26.828 1.00 82.56 91 ARG A N 1
ATOM 685 C CA . ARG A 1 91 ? -13.100 14.195 26.953 1.00 82.56 91 ARG A CA 1
ATOM 686 C C . ARG A 1 91 ? -13.831 12.930 27.427 1.00 82.56 91 ARG A C 1
ATOM 688 O O . ARG A 1 91 ? -13.683 11.897 26.776 1.00 82.56 91 ARG A O 1
ATOM 695 N N . PRO A 1 92 ? -14.619 13.005 28.515 1.00 81.00 92 PRO A N 1
ATOM 696 C CA . PRO A 1 92 ? -15.358 11.854 29.025 1.00 81.00 92 PRO A CA 1
ATOM 697 C C . PRO A 1 92 ? -16.327 11.323 27.965 1.00 81.00 92 PRO A C 1
ATOM 699 O O . PRO A 1 92 ? -16.912 12.104 27.208 1.00 81.00 92 PRO A O 1
ATOM 702 N N . GLY A 1 93 ? -16.477 10.000 27.902 1.00 83.00 93 GLY A N 1
ATOM 703 C CA . GLY A 1 93 ? -17.342 9.349 26.918 1.00 83.00 93 GLY A CA 1
ATOM 704 C C . GLY A 1 93 ? -16.721 9.167 25.534 1.00 83.00 93 GLY A C 1
ATOM 705 O O . GLY A 1 93 ? -17.464 8.874 24.605 1.00 83.00 93 GLY A O 1
ATOM 706 N N . LEU A 1 94 ? -15.407 9.357 25.355 1.00 87.94 94 LEU A N 1
ATOM 707 C CA . LEU A 1 94 ? -14.719 9.152 24.075 1.00 87.94 94 LEU A CA 1
ATOM 708 C C . LEU A 1 94 ? -13.508 8.220 24.219 1.00 87.94 94 LEU A C 1
ATOM 710 O O . LEU A 1 94 ? -12.657 8.409 25.088 1.00 87.94 94 LEU A O 1
ATOM 714 N N . LEU A 1 95 ? -13.386 7.275 23.289 1.00 89.50 95 LEU A N 1
ATOM 715 C CA . LEU A 1 95 ? -12.240 6.383 23.125 1.00 89.50 95 LEU A CA 1
ATOM 716 C C . LEU A 1 95 ? -11.575 6.633 21.766 1.00 89.50 95 LEU A C 1
ATOM 718 O O . LEU A 1 95 ? -12.248 6.820 20.751 1.00 89.50 95 LEU A O 1
ATOM 722 N N . ALA A 1 96 ? -10.247 6.615 21.733 1.00 91.81 96 ALA A N 1
ATOM 723 C CA . ALA A 1 96 ? -9.435 6.589 20.525 1.00 91.81 96 ALA A CA 1
ATOM 724 C C . ALA A 1 96 ? -8.937 5.169 20.274 1.00 91.81 96 ALA A C 1
ATOM 726 O O . ALA A 1 96 ? -8.170 4.619 21.064 1.00 91.81 96 ALA A O 1
ATOM 727 N N . ILE A 1 97 ? -9.327 4.602 19.140 1.00 93.56 97 ILE A N 1
ATOM 728 C CA . ILE A 1 97 ? -8.794 3.332 18.658 1.00 93.56 97 ILE A CA 1
ATOM 729 C C . ILE A 1 97 ? -7.737 3.644 17.603 1.00 93.56 97 ILE A C 1
ATOM 731 O O . ILE A 1 97 ? -8.024 4.286 16.590 1.00 93.56 97 ILE A O 1
ATOM 735 N N . GLU A 1 98 ? -6.517 3.174 17.828 1.00 94.75 98 GLU A N 1
ATOM 736 C CA . GLU A 1 98 ? -5.394 3.282 16.904 1.00 94.75 98 GLU A CA 1
ATOM 737 C C . GLU A 1 98 ? -5.038 1.891 16.376 1.00 94.75 98 GLU A C 1
ATOM 739 O O . GLU A 1 98 ? -4.570 1.028 17.114 1.00 94.75 98 GLU A O 1
ATOM 744 N N . VAL A 1 99 ? -5.240 1.674 15.078 1.00 94.69 99 VAL A N 1
ATOM 745 C CA . VAL A 1 99 ? -4.895 0.428 14.388 1.00 94.69 99 VAL A CA 1
ATOM 746 C C . VAL A 1 99 ? -3.683 0.677 13.501 1.00 94.69 99 VAL A C 1
ATOM 748 O O . VAL A 1 99 ? -3.756 1.420 12.523 1.00 94.69 99 VAL A O 1
ATOM 751 N N . THR A 1 100 ? -2.566 0.037 13.824 1.00 93.75 100 THR A N 1
ATOM 752 C CA . THR A 1 100 ? -1.299 0.156 13.101 1.00 93.75 100 THR A CA 1
ATOM 753 C C . THR A 1 100 ? -0.943 -1.159 12.423 1.00 93.75 100 THR A C 1
ATOM 755 O O . THR A 1 100 ? -0.766 -2.172 13.092 1.00 93.75 100 THR A O 1
ATOM 758 N N . ALA A 1 101 ? -0.787 -1.141 11.102 1.00 94.00 101 ALA A N 1
ATOM 759 C CA . ALA A 1 101 ? -0.166 -2.215 10.337 1.00 94.00 101 ALA A CA 1
ATOM 760 C C . ALA A 1 101 ? 1.299 -1.852 10.085 1.00 94.00 101 ALA A C 1
ATOM 762 O O . ALA A 1 101 ? 1.594 -0.803 9.510 1.00 94.00 101 ALA A O 1
ATOM 763 N N . ALA A 1 102 ? 2.218 -2.712 10.505 1.00 91.88 102 ALA A N 1
ATOM 764 C CA . ALA A 1 102 ? 3.646 -2.523 10.304 1.00 91.88 102 ALA A CA 1
ATOM 765 C C . ALA A 1 102 ? 4.283 -3.794 9.751 1.00 91.88 102 ALA A C 1
ATOM 767 O O . ALA A 1 102 ? 3.920 -4.911 10.130 1.00 91.88 102 ALA A O 1
ATOM 768 N N . GLU A 1 103 ? 5.250 -3.624 8.859 1.00 90.00 103 GLU A N 1
ATOM 769 C CA . GLU A 1 103 ? 6.104 -4.717 8.424 1.00 90.00 103 GLU A CA 1
ATOM 770 C C . GLU A 1 103 ? 6.878 -5.252 9.637 1.00 90.00 103 GLU A C 1
ATOM 772 O O . GLU A 1 103 ? 7.593 -4.515 10.319 1.00 90.00 103 GLU A O 1
ATOM 777 N N . ARG A 1 104 ? 6.719 -6.541 9.940 1.00 80.94 104 ARG A N 1
ATOM 778 C CA . ARG A 1 104 ? 7.556 -7.207 10.927 1.00 80.94 104 ARG A CA 1
ATOM 779 C C . ARG A 1 104 ? 8.939 -7.335 10.334 1.00 80.94 104 ARG A C 1
ATOM 781 O O . ARG A 1 104 ? 9.155 -8.082 9.379 1.00 80.94 104 ARG A O 1
ATOM 788 N N . GLN A 1 105 ? 9.880 -6.641 10.946 1.00 70.62 105 GLN A N 1
ATOM 789 C CA . GLN A 1 105 ? 11.283 -6.865 10.681 1.00 70.62 105 GLN A CA 1
ATOM 790 C C . GLN A 1 105 ? 11.553 -8.359 10.902 1.00 70.62 105 GLN A C 1
ATOM 792 O O . GLN A 1 105 ? 11.264 -8.892 11.975 1.00 70.62 105 GLN A O 1
ATOM 797 N N . ARG A 1 106 ? 12.025 -9.070 9.867 1.00 57.56 106 ARG A N 1
ATOM 798 C CA . ARG A 1 106 ? 12.560 -10.418 10.074 1.00 57.56 106 ARG A CA 1
ATOM 799 C C . ARG A 1 106 ? 13.631 -10.276 11.146 1.00 57.56 106 ARG A C 1
ATOM 801 O O . ARG A 1 106 ? 14.585 -9.529 10.944 1.00 57.56 106 ARG A O 1
ATOM 808 N N . GLU A 1 107 ? 13.471 -10.987 12.251 1.00 51.22 107 GLU A N 1
ATOM 809 C CA . GLU A 1 107 ? 14.529 -11.237 13.221 1.00 51.22 107 GLU A CA 1
ATOM 810 C C . GLU A 1 107 ? 15.658 -12.009 12.516 1.00 51.22 107 GLU A C 1
ATOM 812 O O . GLU A 1 107 ? 15.781 -13.225 12.599 1.00 51.22 107 GLU A O 1
ATOM 817 N N . GLN A 1 108 ? 16.466 -11.314 11.723 1.00 45.69 108 GLN A N 1
ATOM 818 C CA . GLN A 1 108 ? 17.746 -11.803 11.241 1.00 45.69 108 GLN A CA 1
ATOM 819 C C . GLN A 1 108 ? 18.796 -11.307 12.226 1.00 45.69 108 GLN A C 1
ATOM 821 O O . GLN A 1 108 ? 19.279 -10.192 12.052 1.00 45.69 108 GLN A O 1
ATOM 826 N N . SER A 1 109 ? 19.089 -12.116 13.259 1.00 43.28 109 SER A N 1
ATOM 827 C CA . SER A 1 109 ? 20.411 -12.271 13.922 1.00 43.28 109 SER A CA 1
ATOM 828 C C . SER A 1 109 ? 20.418 -12.627 15.428 1.00 43.28 109 SER A C 1
ATOM 830 O O . SER A 1 109 ? 21.333 -12.210 16.121 1.00 43.28 109 SER A O 1
ATOM 832 N N . THR A 1 110 ? 19.520 -13.475 15.956 1.00 47.06 110 THR A N 1
ATOM 833 C CA . THR A 1 110 ? 19.794 -14.121 17.274 1.00 47.06 110 THR A CA 1
ATOM 834 C C . THR A 1 110 ? 19.337 -15.575 17.392 1.00 47.06 110 THR A C 1
ATOM 836 O O . THR A 1 110 ? 19.023 -16.030 18.480 1.00 47.06 110 THR A O 1
ATOM 839 N N . GLN A 1 111 ? 19.311 -16.346 16.302 1.00 46.22 111 GLN A N 1
ATOM 840 C CA . GLN A 1 111 ? 19.149 -17.812 16.388 1.00 46.22 111 GLN A CA 1
ATOM 841 C C . GLN A 1 111 ? 20.011 -18.565 15.363 1.00 46.22 111 GLN A C 1
ATOM 843 O O . GLN A 1 111 ? 19.626 -19.597 14.830 1.00 46.22 111 GLN A O 1
ATOM 848 N N . LEU A 1 112 ? 21.215 -18.056 15.088 1.00 47.53 112 LEU A N 1
ATOM 849 C CA . LEU A 1 112 ? 22.276 -18.844 14.453 1.00 47.53 112 LEU A CA 1
ATOM 850 C C . LEU A 1 112 ? 23.498 -18.928 15.381 1.00 47.53 112 LEU A C 1
ATOM 852 O O . LEU A 1 112 ? 24.616 -18.717 14.937 1.00 47.53 112 LEU A O 1
ATOM 856 N N . SER A 1 113 ? 23.292 -19.137 16.689 1.00 45.41 113 SER A N 1
ATOM 857 C CA . SER A 1 113 ? 24.398 -19.448 17.611 1.00 45.41 113 SER A CA 1
ATOM 858 C C . SER A 1 113 ? 23.975 -20.039 18.967 1.00 45.41 113 SER A C 1
ATOM 860 O O . SER A 1 113 ? 24.709 -19.865 19.927 1.00 45.41 113 SER A O 1
ATOM 862 N N . THR A 1 114 ? 22.847 -20.740 19.101 1.00 44.12 114 THR A N 1
ATOM 863 C CA . THR A 1 114 ? 22.586 -21.578 20.295 1.00 44.12 114 THR A CA 1
ATOM 864 C C . THR A 1 114 ? 21.636 -22.721 19.947 1.00 44.12 114 THR A C 1
ATOM 866 O O . THR A 1 114 ? 20.542 -22.788 20.475 1.00 44.12 114 THR A O 1
ATOM 869 N N . ASP A 1 115 ? 22.028 -23.591 19.022 1.00 35.28 115 ASP A N 1
ATOM 870 C CA . ASP A 1 115 ? 21.469 -24.950 18.948 1.00 35.28 115 ASP A CA 1
ATOM 871 C C . ASP A 1 115 ? 22.499 -25.866 18.281 1.00 35.28 115 ASP A C 1
ATOM 873 O O . ASP A 1 115 ? 22.353 -26.410 17.191 1.00 35.28 115 ASP A O 1
ATOM 877 N N . LEU A 1 116 ? 23.656 -25.928 18.937 1.00 46.66 116 LEU A N 1
ATOM 878 C CA . LEU A 1 116 ? 24.617 -27.008 18.773 1.00 46.66 116 LEU A CA 1
ATOM 879 C C . LEU A 1 116 ? 25.058 -27.445 20.172 1.00 46.66 116 LEU A C 1
ATOM 881 O O . LEU A 1 116 ? 26.237 -27.420 20.508 1.00 46.66 116 LEU A O 1
ATOM 885 N N . SER A 1 117 ? 24.099 -27.750 21.044 1.00 46.41 117 SER A N 1
ATOM 886 C CA . SER A 1 117 ? 24.355 -28.478 22.287 1.00 46.41 117 SER A CA 1
ATOM 887 C C . SER A 1 117 ? 23.058 -29.052 22.839 1.00 46.41 117 SER A C 1
ATOM 889 O O . SER A 1 117 ? 22.182 -28.311 23.255 1.00 46.41 117 SER A O 1
ATOM 891 N N . ALA A 1 118 ? 23.046 -30.383 22.908 1.00 43.50 118 ALA A N 1
ATOM 892 C CA . ALA A 1 118 ? 22.209 -31.214 23.764 1.00 43.50 118 ALA A CA 1
ATOM 893 C C . ALA A 1 118 ? 20.774 -31.525 23.305 1.00 43.50 118 ALA A C 1
ATOM 895 O O . ALA A 1 118 ? 19.816 -31.146 23.960 1.00 43.50 118 ALA A O 1
ATOM 896 N N . GLU A 1 119 ? 20.651 -32.425 22.327 1.00 37.44 119 GLU A N 1
ATOM 897 C CA . GLU A 1 119 ? 19.650 -33.495 22.427 1.00 37.44 119 GLU A CA 1
ATOM 898 C C . GLU A 1 119 ? 20.313 -34.851 22.147 1.00 37.44 119 GLU A C 1
ATOM 900 O O . GLU A 1 119 ? 20.502 -35.286 21.014 1.00 37.44 119 GLU A O 1
ATOM 905 N N . SER A 1 120 ? 20.719 -35.509 23.230 1.00 37.31 120 SER A N 1
ATOM 906 C CA . SER A 1 120 ? 20.826 -36.961 23.308 1.00 37.31 120 SER A CA 1
ATOM 907 C C . SER A 1 120 ? 20.507 -37.343 24.743 1.00 37.31 120 SER A C 1
ATOM 909 O O . SER A 1 120 ? 21.307 -37.065 25.637 1.00 37.31 120 SER A O 1
ATOM 911 N N . THR A 1 121 ? 19.353 -37.981 24.934 1.00 37.69 121 THR A N 1
ATOM 912 C CA . THR A 1 121 ? 19.090 -39.133 25.822 1.00 37.69 121 THR A CA 1
ATOM 913 C C . THR A 1 121 ? 17.674 -39.056 26.397 1.00 37.69 121 THR A C 1
ATOM 915 O O . THR A 1 121 ? 17.386 -38.279 27.298 1.00 37.69 121 THR A O 1
ATOM 918 N N . SER A 1 122 ? 16.827 -39.880 25.783 1.00 40.56 122 SER A N 1
ATOM 919 C CA . SER A 1 122 ? 15.700 -40.669 26.287 1.00 40.56 122 SER A CA 1
ATOM 920 C C . SER A 1 122 ? 15.161 -40.448 27.709 1.00 40.56 122 SER A C 1
ATOM 922 O O . SER A 1 122 ? 15.879 -40.610 28.688 1.00 40.56 122 SER A O 1
ATOM 924 N N . ASP A 1 123 ? 13.845 -40.215 27.756 1.00 40.06 123 ASP A N 1
ATOM 925 C CA . ASP A 1 123 ? 12.807 -41.073 28.366 1.00 40.06 123 ASP A CA 1
ATOM 926 C C . ASP A 1 123 ? 13.141 -41.805 29.685 1.00 40.06 123 ASP A C 1
ATOM 928 O O . ASP A 1 123 ? 13.846 -42.811 29.671 1.00 40.06 123 ASP A O 1
ATOM 932 N N . GLU A 1 124 ? 12.528 -41.366 30.793 1.00 40.22 124 GLU A N 1
ATOM 933 C CA . GLU A 1 124 ? 11.887 -42.274 31.759 1.00 40.22 124 GLU A CA 1
ATOM 934 C C . GLU A 1 124 ? 10.805 -41.535 32.577 1.00 40.22 124 GLU A C 1
ATOM 936 O O . GLU A 1 124 ? 10.970 -40.383 32.985 1.00 40.22 124 GLU A O 1
ATOM 941 N N . LEU A 1 125 ? 9.675 -42.217 32.781 1.00 41.94 125 LEU A N 1
ATOM 942 C CA . LEU A 1 125 ? 8.523 -41.812 33.587 1.00 41.94 125 LEU A CA 1
ATOM 943 C C . LEU A 1 125 ? 8.869 -41.665 35.079 1.00 41.94 125 LEU A C 1
ATOM 945 O O . LEU A 1 125 ? 9.516 -42.546 35.632 1.00 41.94 125 LEU A O 1
ATOM 949 N N . ALA A 1 126 ? 8.257 -40.696 35.772 1.00 37.81 126 ALA A N 1
ATOM 950 C CA . ALA A 1 126 ? 7.735 -40.920 37.125 1.00 37.81 126 ALA A CA 1
ATOM 951 C C . ALA A 1 126 ? 6.722 -39.848 37.562 1.00 37.81 126 ALA A C 1
ATOM 953 O O . ALA A 1 126 ? 6.775 -38.681 37.192 1.00 37.81 126 ALA A O 1
ATOM 954 N N . GLU A 1 127 ? 5.788 -40.345 38.353 1.00 36.94 127 GLU A N 1
ATOM 955 C CA . GLU A 1 127 ? 4.495 -39.848 38.796 1.00 36.94 127 GLU A CA 1
ATOM 956 C C . GLU A 1 127 ? 4.545 -38.876 39.998 1.00 36.94 127 GLU A C 1
ATOM 958 O O . GLU A 1 127 ? 5.536 -38.798 40.716 1.00 36.94 127 GLU A O 1
ATOM 963 N N . SER A 1 128 ? 3.371 -38.292 40.277 1.00 33.56 128 SER A N 1
ATOM 964 C CA . SER A 1 128 ? 2.853 -37.830 41.583 1.00 33.56 128 SER A CA 1
ATOM 965 C C . SER A 1 128 ? 3.079 -36.382 42.064 1.00 33.56 128 SER A C 1
ATOM 967 O O . SER A 1 128 ? 4.127 -36.006 42.569 1.00 33.56 128 SER A O 1
ATOM 969 N N . ALA A 1 129 ? 1.970 -35.631 41.973 1.00 38.53 129 ALA A N 1
ATOM 970 C CA . ALA A 1 129 ? 1.266 -34.864 43.018 1.00 38.53 129 ALA A CA 1
ATOM 971 C C . ALA A 1 129 ? 2.060 -34.087 44.092 1.00 38.53 129 ALA A C 1
ATOM 973 O O . ALA A 1 129 ? 2.747 -34.687 44.913 1.00 38.53 129 ALA A O 1
ATOM 974 N N . SER A 1 130 ? 1.767 -32.786 44.242 1.00 34.56 130 SER A N 1
ATOM 975 C CA . SER A 1 130 ? 0.986 -32.206 45.365 1.00 34.56 130 SER A CA 1
ATOM 976 C C . SER A 1 130 ? 0.996 -30.669 45.341 1.00 34.56 130 SER A C 1
ATOM 978 O O . SER A 1 130 ? 1.959 -30.044 44.916 1.00 34.56 130 SER A O 1
ATOM 980 N N . ASP A 1 131 ? -0.120 -30.131 45.820 1.00 36.03 131 ASP A N 1
ATOM 981 C CA . ASP A 1 131 ? -0.531 -28.758 46.137 1.00 36.03 131 ASP A CA 1
ATOM 982 C C . ASP A 1 131 ? 0.467 -27.947 47.000 1.00 36.03 131 ASP A C 1
ATOM 984 O O . ASP A 1 131 ? 0.983 -28.499 47.966 1.00 36.03 131 ASP A O 1
ATOM 988 N N . GLU A 1 132 ? 0.684 -26.653 46.707 1.00 39.34 132 GLU A N 1
ATOM 989 C CA . GLU A 1 132 ? 0.877 -25.593 47.724 1.00 39.34 132 GLU A CA 1
ATOM 990 C C . GLU A 1 132 ? 0.756 -24.185 47.089 1.00 39.34 132 GLU A C 1
ATOM 992 O O . GLU A 1 132 ? 1.238 -23.914 45.989 1.00 39.34 132 GLU A O 1
ATOM 997 N N . SER A 1 133 ? 0.056 -23.304 47.803 1.00 35.69 133 SER A N 1
ATOM 998 C CA . SER A 1 133 ? -0.352 -21.940 47.453 1.00 35.69 133 SER A CA 1
ATOM 999 C C . SER A 1 133 ? 0.749 -20.868 47.572 1.00 35.69 133 SER A C 1
ATOM 1001 O O . SER A 1 133 ? 1.704 -21.034 48.321 1.00 35.69 133 SER A O 1
ATOM 1003 N N . ALA A 1 134 ? 0.445 -19.699 46.976 1.00 34.28 134 ALA A N 1
ATOM 1004 C CA . ALA A 1 134 ? 1.016 -18.356 47.212 1.00 34.28 134 ALA A CA 1
ATOM 1005 C C . ALA A 1 134 ? 2.373 -18.085 46.508 1.00 34.28 134 ALA A C 1
ATOM 1007 O O . ALA A 1 134 ? 3.204 -18.967 46.389 1.00 34.28 134 ALA A O 1
ATOM 1008 N N . GLU A 1 135 ? 2.691 -16.926 45.928 1.00 32.09 135 GLU A N 1
ATOM 1009 C CA . GLU A 1 135 ? 2.226 -15.550 46.094 1.00 32.09 135 GLU A CA 1
ATOM 1010 C C . GLU A 1 135 ? 2.280 -14.783 44.757 1.00 32.09 135 GLU A C 1
ATOM 1012 O O . GLU A 1 135 ? 2.977 -15.138 43.807 1.00 32.09 135 GLU A O 1
ATOM 1017 N N . VAL A 1 136 ? 1.525 -13.690 44.726 1.00 45.31 136 VAL A N 1
ATOM 1018 C CA . VAL A 1 136 ? 1.478 -12.659 43.687 1.00 45.31 136 VAL A CA 1
ATOM 1019 C C . VAL A 1 136 ? 2.781 -11.845 43.689 1.00 45.31 136 VAL A C 1
ATOM 1021 O O . VAL A 1 136 ? 3.174 -11.382 44.759 1.00 45.31 136 VAL A O 1
ATOM 1024 N N . PRO A 1 137 ? 3.358 -11.500 42.524 1.00 35.47 137 PRO A N 1
ATOM 1025 C CA . PRO A 1 137 ? 4.083 -10.250 42.391 1.00 35.47 137 PRO A CA 1
ATOM 1026 C C . PRO A 1 137 ? 3.306 -9.305 41.474 1.00 35.47 137 PRO A C 1
ATOM 1028 O O . PRO A 1 137 ? 3.178 -9.496 40.265 1.00 35.47 137 PRO A O 1
ATOM 1031 N N . VAL A 1 138 ? 2.771 -8.264 42.107 1.00 49.28 138 VAL A N 1
ATOM 1032 C CA . VAL A 1 138 ? 2.437 -6.994 41.471 1.00 49.28 138 VAL A CA 1
ATOM 1033 C C . VAL A 1 138 ? 3.758 -6.356 41.059 1.00 49.28 138 VAL A C 1
ATOM 1035 O O . VAL A 1 138 ? 4.490 -5.874 41.918 1.00 49.28 138 VAL A O 1
ATOM 1038 N N . GLU A 1 139 ? 4.060 -6.320 39.763 1.00 33.12 139 GLU A N 1
ATOM 1039 C CA . GLU A 1 139 ? 5.111 -5.444 39.255 1.00 33.12 139 GLU A CA 1
ATOM 1040 C C . GLU A 1 139 ? 4.778 -4.915 37.854 1.00 33.12 139 GLU A C 1
ATOM 1042 O O . GLU A 1 139 ? 4.692 -5.648 36.875 1.00 33.12 139 GLU A O 1
ATOM 1047 N N . ALA A 1 140 ? 4.543 -3.602 37.827 1.00 34.47 140 ALA A N 1
ATOM 1048 C CA . ALA A 1 140 ? 4.750 -2.670 36.727 1.00 34.47 140 ALA A CA 1
ATOM 1049 C C . ALA A 1 140 ? 4.277 -3.096 35.323 1.00 34.47 140 ALA A C 1
ATOM 1051 O O . ALA A 1 140 ? 5.033 -3.599 34.494 1.00 34.47 140 ALA A O 1
ATOM 1052 N N . SER A 1 141 ? 3.043 -2.691 35.004 1.00 34.88 141 SER A N 1
ATOM 1053 C CA . SER A 1 141 ? 2.574 -2.427 33.640 1.00 34.88 141 SER A CA 1
ATOM 1054 C C . SER A 1 141 ? 3.393 -1.295 32.997 1.00 34.88 141 SER A C 1
ATOM 1056 O O . SER A 1 141 ? 2.938 -0.162 32.861 1.00 34.88 141 SER A O 1
ATOM 1058 N N . GLY A 1 142 ? 4.625 -1.605 32.607 1.00 31.20 142 GLY A N 1
ATOM 1059 C CA . GLY A 1 142 ? 5.335 -0.940 31.529 1.00 31.20 142 GLY A CA 1
ATOM 1060 C C . GLY A 1 142 ? 5.184 -1.822 30.303 1.00 31.20 142 GLY A C 1
ATOM 1061 O O . GLY A 1 142 ? 5.957 -2.759 30.121 1.00 31.20 142 GLY A O 1
ATOM 1062 N N . ALA A 1 143 ? 4.160 -1.562 29.488 1.00 34.47 143 ALA A N 1
ATOM 1063 C CA . ALA A 1 143 ? 4.068 -2.170 28.170 1.00 34.47 143 ALA A CA 1
ATOM 1064 C C . ALA A 1 143 ? 5.416 -1.959 27.467 1.00 34.47 143 ALA A C 1
ATOM 1066 O O . ALA A 1 143 ? 5.896 -0.819 27.438 1.00 34.47 143 ALA A O 1
ATOM 1067 N N . PRO A 1 144 ? 6.057 -3.003 26.914 1.00 37.66 144 PRO A N 1
ATOM 1068 C CA . PRO A 1 144 ? 7.194 -2.761 26.062 1.00 37.66 144 PRO A CA 1
ATOM 1069 C C . PRO A 1 144 ? 6.644 -1.964 24.883 1.00 37.66 144 PRO A C 1
ATOM 1071 O O . PRO A 1 144 ? 5.862 -2.468 24.074 1.00 37.66 144 PRO A O 1
ATOM 1074 N N . GLU A 1 145 ? 7.040 -0.697 24.807 1.00 43.56 145 GLU A N 1
ATOM 1075 C CA . GLU A 1 145 ? 7.049 0.083 23.582 1.00 43.56 145 GLU A CA 1
ATOM 1076 C C . GLU A 1 145 ? 8.023 -0.640 22.644 1.00 43.56 145 GLU A C 1
ATOM 1078 O O . GLU A 1 145 ? 9.175 -0.253 22.473 1.00 43.56 145 GLU A O 1
ATOM 1083 N N . GLN A 1 146 ? 7.596 -1.806 22.142 1.00 44.62 146 GLN A N 1
ATOM 1084 C CA . GLN A 1 146 ? 8.361 -2.606 21.212 1.00 44.62 146 GLN A CA 1
ATOM 1085 C C . GLN A 1 146 ? 8.537 -1.723 20.001 1.00 44.62 146 GLN A C 1
ATOM 1087 O O . GLN A 1 146 ? 7.573 -1.394 19.304 1.00 44.62 146 GLN A O 1
ATOM 1092 N N . ALA A 1 147 ? 9.785 -1.300 19.838 1.00 41.41 147 ALA A N 1
ATOM 1093 C CA . ALA A 1 147 ? 10.290 -0.546 18.724 1.00 41.41 147 ALA A CA 1
ATOM 1094 C C . ALA A 1 147 ? 9.741 -1.154 17.432 1.00 41.41 147 ALA A C 1
ATOM 1096 O O . ALA A 1 147 ? 10.225 -2.168 16.929 1.00 41.41 147 ALA A O 1
ATOM 1097 N N . VAL A 1 148 ? 8.696 -0.520 16.902 1.00 49.00 148 VAL A N 1
ATOM 1098 C CA . VAL A 1 148 ? 8.294 -0.675 15.513 1.00 49.00 148 VAL A CA 1
ATOM 1099 C C . VAL A 1 148 ? 9.465 -0.094 14.736 1.00 49.00 148 VAL A C 1
ATOM 1101 O O . VAL A 1 148 ? 9.595 1.125 14.620 1.00 49.00 148 VAL A O 1
ATOM 1104 N N . GLY A 1 149 ? 10.387 -0.975 14.342 1.00 44.06 149 GLY A N 1
ATOM 1105 C CA . GLY A 1 149 ? 11.595 -0.629 13.607 1.00 44.06 149 GLY A CA 1
ATOM 1106 C C . GLY A 1 149 ? 11.270 0.152 12.338 1.00 44.06 149 GLY A C 1
ATOM 1107 O O . GLY A 1 149 ? 10.115 0.231 11.919 1.00 44.06 149 GLY A O 1
ATOM 1108 N N . ALA A 1 150 ? 12.299 0.733 11.725 1.00 54.84 150 ALA A N 1
ATOM 1109 C CA . ALA A 1 150 ? 12.240 1.612 10.553 1.00 54.84 150 ALA A CA 1
ATOM 1110 C C . ALA A 1 150 ? 11.738 0.936 9.246 1.00 54.84 150 ALA A C 1
ATOM 1112 O O . ALA A 1 150 ? 12.215 1.242 8.156 1.00 54.84 150 ALA A O 1
ATOM 1113 N N . GLY A 1 151 ? 10.810 -0.016 9.345 1.00 71.12 151 GLY A N 1
ATOM 1114 C CA . GLY A 1 151 ? 10.065 -0.616 8.248 1.00 71.12 151 GLY A CA 1
ATOM 1115 C C . GLY A 1 151 ? 8.821 0.192 7.876 1.00 71.12 151 GLY A C 1
ATOM 1116 O O . GLY A 1 151 ? 8.461 1.191 8.509 1.00 71.12 151 GLY A O 1
ATOM 1117 N N . LYS A 1 152 ? 8.142 -0.241 6.812 1.00 86.88 152 LYS A N 1
ATOM 1118 C CA . LYS A 1 152 ? 6.915 0.409 6.338 1.00 86.88 152 LYS A CA 1
ATOM 1119 C C . LYS A 1 152 ? 5.818 0.263 7.396 1.00 86.88 152 LYS A C 1
ATOM 1121 O O . LYS A 1 152 ? 5.572 -0.835 7.894 1.00 86.88 152 LYS A O 1
ATOM 1126 N N . ARG A 1 153 ? 5.133 1.366 7.708 1.00 90.81 153 ARG A N 1
ATOM 1127 C CA . ARG A 1 153 ? 4.006 1.386 8.646 1.00 90.81 153 ARG A CA 1
ATOM 1128 C C . ARG A 1 153 ? 2.848 2.222 8.121 1.00 90.81 153 ARG A C 1
ATOM 1130 O O . ARG A 1 153 ? 3.059 3.222 7.438 1.00 90.81 153 ARG A O 1
ATOM 1137 N N . PHE A 1 154 ? 1.640 1.827 8.488 1.00 91.56 154 PHE A N 1
ATOM 1138 C CA . PHE A 1 154 ? 0.410 2.564 8.249 1.00 91.56 154 PHE A CA 1
ATOM 1139 C C . PHE A 1 154 ? -0.434 2.553 9.523 1.00 91.56 154 PHE A C 1
ATOM 1141 O O . PHE A 1 154 ? -0.621 1.499 10.128 1.00 91.56 154 PHE A O 1
ATOM 1148 N N . THR A 1 155 ? -0.958 3.712 9.917 1.00 92.69 155 THR A N 1
ATOM 1149 C CA . THR A 1 155 ? -1.734 3.875 11.150 1.00 92.69 155 THR A CA 1
ATOM 1150 C C . THR A 1 155 ? -3.063 4.546 10.840 1.00 92.69 155 THR A C 1
ATOM 1152 O O . THR A 1 155 ? -3.104 5.579 10.175 1.00 92.69 155 THR A O 1
ATOM 1155 N N . LEU A 1 156 ? -4.146 3.962 11.345 1.00 93.25 156 LEU A N 1
ATOM 1156 C CA . LEU A 1 156 ? -5.503 4.481 11.260 1.00 93.25 156 LEU A CA 1
ATOM 1157 C C . LEU A 1 156 ? -6.015 4.767 12.674 1.00 93.25 156 LEU A C 1
ATOM 1159 O O . LEU A 1 156 ? -6.088 3.854 13.493 1.00 93.25 156 LEU A O 1
ATOM 1163 N N . VAL A 1 157 ? -6.392 6.016 12.944 1.00 93.31 157 VAL A N 1
ATOM 1164 C CA . VAL A 1 157 ? -6.947 6.440 14.237 1.00 93.31 157 VAL A CA 1
ATOM 1165 C C . VAL A 1 157 ? -8.413 6.807 14.061 1.00 93.31 157 VAL A C 1
ATOM 1167 O O . VAL A 1 157 ? -8.760 7.527 13.122 1.00 93.31 157 VAL A O 1
ATOM 1170 N N . ARG A 1 158 ? -9.275 6.340 14.967 1.00 92.12 158 ARG A N 1
ATOM 1171 C CA . ARG A 1 158 ? -10.686 6.731 15.000 1.00 92.12 158 ARG A CA 1
ATOM 1172 C C . ARG A 1 158 ? -11.173 6.964 16.423 1.00 92.12 158 ARG A C 1
ATOM 1174 O O . ARG A 1 158 ? -10.897 6.171 17.316 1.00 92.12 158 ARG A O 1
ATOM 1181 N N . TRP A 1 159 ? -11.933 8.040 16.589 1.00 90.31 159 TRP A N 1
ATOM 1182 C CA . TRP A 1 159 ? -12.611 8.387 17.832 1.00 90.31 159 TRP A CA 1
ATOM 1183 C C . TRP A 1 159 ? -14.023 7.801 17.834 1.00 90.31 159 TRP A C 1
ATOM 1185 O O . TRP A 1 159 ? -14.738 7.918 16.834 1.00 90.31 159 TRP A O 1
ATOM 1195 N N . ILE A 1 160 ? -14.413 7.176 18.940 1.00 90.25 160 ILE A N 1
ATOM 1196 C CA . ILE A 1 160 ? -15.747 6.613 19.160 1.00 90.25 160 ILE A CA 1
ATOM 1197 C C . ILE A 1 160 ? -16.280 7.012 20.526 1.00 90.25 160 ILE A C 1
ATOM 1199 O O . ILE A 1 160 ? -15.498 7.335 21.416 1.00 90.25 160 ILE A O 1
ATOM 1203 N N . ALA A 1 161 ? -17.600 6.969 20.688 1.00 84.31 161 ALA A N 1
ATOM 1204 C CA . ALA A 1 161 ? -18.199 7.067 22.008 1.00 84.31 161 ALA A CA 1
ATOM 1205 C C . ALA A 1 161 ? -17.789 5.852 22.851 1.00 84.31 161 ALA A C 1
ATOM 1207 O O . ALA A 1 161 ? -17.725 4.738 22.330 1.00 84.31 161 ALA A O 1
ATOM 1208 N N . ASP A 1 162 ? -17.500 6.083 24.125 1.00 81.31 162 ASP A N 1
ATOM 1209 C CA . ASP A 1 162 ? -17.221 5.022 25.084 1.00 81.31 162 ASP A CA 1
ATOM 1210 C C . ASP A 1 162 ? -18.507 4.213 25.327 1.00 81.31 162 ASP A C 1
ATOM 1212 O O . ASP A 1 162 ? -19.486 4.779 25.833 1.00 81.31 162 ASP A O 1
ATOM 1216 N N . PRO A 1 163 ? -18.556 2.926 24.930 1.00 67.69 163 PRO A N 1
ATOM 1217 C CA . PRO A 1 163 ? -19.757 2.121 25.088 1.00 67.69 163 PRO A CA 1
ATOM 1218 C C . PRO A 1 163 ? -20.119 1.898 26.563 1.00 67.69 163 PRO A C 1
ATOM 1220 O O . PRO A 1 163 ? -21.299 1.727 26.851 1.00 67.69 163 PRO A O 1
ATOM 1223 N N . GLU A 1 164 ? -19.163 1.970 27.498 1.00 65.88 164 GLU A N 1
ATOM 1224 C CA . GLU A 1 164 ? -19.440 1.760 28.928 1.00 65.88 164 GLU A CA 1
ATOM 1225 C C . GLU A 1 164 ? -20.248 2.912 29.549 1.00 65.88 164 GLU A C 1
ATOM 1227 O O . GLU A 1 164 ? -21.003 2.713 30.498 1.00 65.88 164 GLU A O 1
ATOM 1232 N N . ILE A 1 165 ? -20.143 4.123 28.991 1.00 61.62 165 ILE A N 1
ATOM 1233 C CA . ILE A 1 165 ? -20.843 5.314 29.500 1.00 61.62 165 ILE A CA 1
ATOM 1234 C C . ILE A 1 165 ? -22.259 5.432 28.903 1.00 61.62 165 ILE A C 1
ATOM 1236 O O . ILE A 1 165 ? -23.131 6.072 29.489 1.00 61.62 165 ILE A O 1
ATOM 1240 N N . ALA A 1 166 ? -22.526 4.787 27.763 1.00 57.28 166 ALA A N 1
ATOM 1241 C CA . ALA A 1 166 ? -23.821 4.856 27.083 1.00 57.28 166 ALA A CA 1
ATOM 1242 C C . ALA A 1 166 ? -24.941 4.051 27.780 1.00 57.28 166 ALA A C 1
ATOM 1244 O O . ALA A 1 166 ? -26.117 4.319 27.535 1.00 57.28 166 ALA A O 1
ATOM 1245 N N . GLU A 1 167 ? -24.604 3.098 28.656 1.00 51.88 167 GLU A N 1
ATOM 1246 C CA . GLU A 1 167 ? -25.566 2.184 29.297 1.00 51.88 167 GLU A CA 1
ATOM 1247 C C . GLU A 1 167 ? -25.955 2.566 30.738 1.00 51.88 167 GLU A C 1
ATOM 1249 O O . GLU A 1 167 ? -26.407 1.714 31.501 1.00 51.88 167 GLU A O 1
ATOM 1254 N N . SER A 1 168 ? -25.837 3.838 31.134 1.00 42.28 168 SER A N 1
ATOM 1255 C CA . SER A 1 168 ? -26.420 4.319 32.399 1.00 42.28 168 SER A CA 1
ATOM 1256 C C . SER A 1 168 ? -27.806 4.944 32.173 1.00 42.28 168 SER A C 1
ATOM 1258 O O . SER A 1 168 ? -27.896 6.141 31.904 1.00 42.28 168 SER A O 1
ATOM 1260 N N . PRO A 1 169 ? -28.919 4.185 32.285 1.00 48.31 169 PRO A N 1
ATOM 1261 C CA . PRO A 1 169 ? -30.246 4.768 32.402 1.00 48.31 169 PRO A CA 1
ATOM 1262 C C . PRO A 1 169 ? -30.395 5.371 33.801 1.00 48.31 169 PRO A C 1
ATOM 1264 O O . PRO A 1 169 ? -30.799 4.717 34.764 1.00 48.31 169 PRO A O 1
ATOM 1267 N N . GLU A 1 170 ? -30.073 6.648 33.924 1.00 45.81 170 GLU A N 1
ATOM 1268 C CA . GLU A 1 170 ? -30.438 7.453 35.081 1.00 45.81 170 GLU A CA 1
ATOM 1269 C C . GLU A 1 170 ? -31.972 7.614 35.150 1.00 45.81 170 GLU A C 1
ATOM 1271 O O . GLU A 1 170 ? -32.597 8.427 34.479 1.00 45.81 170 GLU A O 1
ATOM 1276 N N . SER A 1 171 ? -32.580 6.725 35.941 1.00 50.16 171 SER A N 1
ATOM 1277 C CA . SER A 1 171 ? -33.747 6.909 36.814 1.00 50.16 171 SER A CA 1
ATOM 1278 C C . SER A 1 171 ? -34.619 8.161 36.601 1.00 50.16 171 SER A C 1
ATOM 1280 O O . SER A 1 171 ? -34.288 9.252 37.059 1.00 50.16 171 SER A O 1
ATOM 1282 N N . SER A 1 172 ? -35.851 7.962 36.123 1.00 40.25 172 SER A N 1
ATOM 1283 C CA . SER A 1 172 ? -36.996 8.817 36.490 1.00 40.25 172 SER A CA 1
ATOM 1284 C C . SER A 1 172 ? -38.318 8.036 36.464 1.00 40.25 172 SER A C 1
ATOM 1286 O O . SER A 1 172 ? -39.236 8.299 35.696 1.00 40.25 172 SER A O 1
ATOM 1288 N N . SER A 1 173 ? -38.434 7.055 37.363 1.00 37.41 173 SER A N 1
ATOM 1289 C CA . SER A 1 173 ? -39.731 6.522 37.799 1.00 37.41 173 SER A CA 1
ATOM 1290 C C . SER A 1 173 ? -40.395 7.554 38.721 1.00 37.41 173 SER A C 1
ATOM 1292 O O . SER A 1 173 ? -40.338 7.443 39.947 1.00 37.41 173 SER A O 1
ATOM 1294 N N . VAL A 1 174 ? -40.973 8.598 38.126 1.00 50.81 174 VAL A N 1
ATOM 1295 C CA . VAL A 1 174 ? -41.815 9.574 38.827 1.00 50.81 174 VAL A CA 1
ATOM 1296 C C . VAL A 1 174 ? -43.134 8.895 39.186 1.00 50.81 174 VAL A C 1
ATOM 1298 O O . VAL A 1 174 ? -43.818 8.341 38.329 1.00 50.81 174 VAL A O 1
ATOM 1301 N N . GLY A 1 175 ? -43.439 8.903 40.483 1.00 41.62 175 GLY A N 1
ATOM 1302 C CA . GLY A 1 175 ? -44.658 8.352 41.051 1.00 41.62 175 GLY A CA 1
ATOM 1303 C C . GLY A 1 175 ? -45.914 9.019 40.497 1.00 41.62 175 GLY A C 1
ATOM 1304 O O . GLY A 1 175 ? -46.001 10.238 40.369 1.00 41.62 175 GLY A O 1
ATOM 1305 N N . ASP A 1 176 ? -46.880 8.162 40.203 1.00 46.84 176 ASP A N 1
ATOM 1306 C CA . ASP A 1 176 ? -48.259 8.460 39.852 1.00 46.84 176 ASP A CA 1
ATOM 1307 C C . ASP A 1 176 ? -48.945 9.266 40.972 1.00 46.84 176 ASP A C 1
ATOM 1309 O O . ASP A 1 176 ? -49.058 8.821 42.116 1.00 46.84 176 ASP A O 1
ATOM 1313 N N . THR A 1 177 ? -49.384 10.486 40.669 1.00 47.19 177 THR A N 1
ATOM 1314 C CA . THR A 1 177 ? -50.417 11.190 41.442 1.00 47.19 177 THR A CA 1
ATOM 1315 C C . THR A 1 177 ? -51.185 12.107 40.486 1.00 47.19 177 THR A C 1
ATOM 1317 O O . THR A 1 177 ? -50.583 13.022 39.921 1.00 47.19 177 THR A O 1
ATOM 1320 N N . PRO A 1 178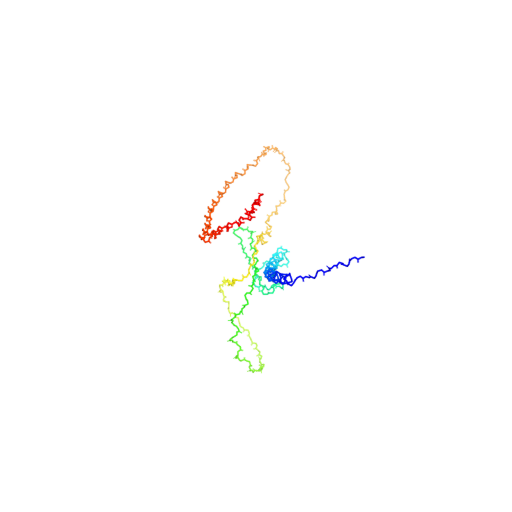 ? -52.497 11.903 40.269 1.00 52.44 178 PRO A N 1
ATOM 1321 C CA . PRO A 1 178 ? -53.276 12.745 39.375 1.00 52.44 178 PRO A CA 1
ATOM 1322 C C . PRO A 1 178 ? -53.809 13.956 40.148 1.00 52.44 178 PRO A C 1
ATOM 1324 O O . PRO A 1 178 ? -54.556 13.809 41.116 1.00 52.44 178 PRO A O 1
ATOM 1327 N N . VAL A 1 179 ? -53.452 15.163 39.711 1.00 49.44 179 VAL A N 1
ATOM 1328 C CA . VAL A 1 179 ? -54.054 16.419 40.188 1.00 49.44 179 VAL A CA 1
ATOM 1329 C C . VAL A 1 179 ? -54.553 17.197 38.962 1.00 49.44 179 VAL A C 1
ATOM 1331 O O . VAL A 1 179 ? -53.845 17.236 37.954 1.00 49.44 179 VAL A O 1
ATOM 1334 N N . PRO A 1 180 ? -55.794 17.720 38.985 1.00 50.78 180 PRO A N 1
ATOM 1335 C CA . PRO A 1 180 ? -56.512 18.118 37.783 1.00 50.78 180 PRO A CA 1
ATOM 1336 C C . PRO A 1 180 ? -56.065 19.467 37.215 1.00 50.78 180 PRO A C 1
ATOM 1338 O O . PRO A 1 180 ? -55.546 20.333 37.910 1.00 50.78 180 PRO A O 1
ATOM 1341 N N . VAL A 1 181 ? -56.347 19.579 35.917 1.00 52.41 181 VAL A N 1
ATOM 1342 C CA . VAL A 1 181 ? -56.255 20.730 35.016 1.00 52.41 181 VAL A CA 1
ATOM 1343 C C . VAL A 1 181 ? -56.604 22.056 35.693 1.00 52.41 181 VAL A C 1
ATOM 1345 O O . VAL A 1 181 ? -57.743 22.252 36.109 1.00 52.41 181 VAL A O 1
ATOM 1348 N N . ASP A 1 182 ? -55.660 22.994 35.666 1.00 43.56 182 ASP A N 1
ATOM 1349 C CA . ASP A 1 182 ? -55.959 24.422 35.711 1.00 43.56 182 ASP A CA 1
ATOM 1350 C C . ASP A 1 182 ? -55.029 25.142 34.727 1.00 43.56 182 ASP A C 1
ATOM 1352 O O . ASP A 1 182 ? -53.803 25.089 34.834 1.00 43.56 182 ASP A O 1
ATOM 1356 N N . VAL A 1 183 ? -55.633 25.733 33.699 1.00 56.09 183 VAL A N 1
ATOM 1357 C CA . VAL A 1 183 ? -54.961 26.579 32.712 1.00 56.09 183 VAL A CA 1
ATOM 1358 C C . VAL A 1 183 ? -55.161 28.009 33.187 1.00 56.09 183 VAL A C 1
ATOM 1360 O O . VAL A 1 183 ? -56.307 28.444 33.308 1.00 56.09 183 VAL A O 1
ATOM 1363 N N . PRO A 1 184 ? -54.082 28.782 33.373 1.00 46.56 184 PRO A N 1
ATOM 1364 C CA . PRO A 1 184 ? -54.146 30.110 32.779 1.00 46.56 184 PRO A CA 1
ATOM 1365 C C . PRO A 1 184 ? -52.824 30.615 32.187 1.00 46.56 184 PRO A C 1
ATOM 1367 O O . PRO A 1 184 ? -51.745 30.424 32.736 1.00 46.56 184 PRO A O 1
ATOM 1370 N N . ALA A 1 185 ? -53.017 31.388 31.116 1.00 44.94 185 ALA A N 1
ATOM 1371 C CA . ALA A 1 185 ? -52.130 32.383 30.520 1.00 44.94 185 ALA A CA 1
ATOM 1372 C C . ALA A 1 185 ? -50.876 31.866 29.799 1.00 44.94 185 ALA A C 1
ATOM 1374 O O . ALA A 1 185 ? -49.868 31.534 30.409 1.00 44.94 185 ALA A O 1
ATOM 1375 N N . GLU A 1 186 ? -50.924 31.926 28.466 1.00 54.44 186 GLU A N 1
ATOM 1376 C CA . GLU A 1 186 ? -49.736 32.068 27.625 1.00 54.44 186 GLU A CA 1
ATOM 1377 C C . GLU A 1 186 ? -48.995 33.364 28.002 1.00 54.44 186 GLU A C 1
ATOM 1379 O O . GLU A 1 186 ? -49.583 34.447 27.895 1.00 54.44 186 GLU A O 1
ATOM 1384 N N . PRO A 1 187 ? -47.706 33.317 28.379 1.00 49.00 187 PRO A N 1
ATOM 1385 C CA . PRO A 1 187 ? -46.819 34.437 28.170 1.00 49.00 187 PRO A CA 1
ATOM 1386 C C . PRO A 1 187 ? -46.086 34.217 26.848 1.00 49.00 187 PRO A C 1
ATOM 1388 O O . PRO A 1 187 ? -45.222 33.352 26.709 1.00 49.00 187 PRO A O 1
ATOM 1391 N N . SER A 1 188 ? -46.448 35.035 25.868 1.00 56.47 188 SER A N 1
ATOM 1392 C CA . SER A 1 188 ? -45.638 35.330 24.697 1.00 56.47 188 SER A CA 1
ATOM 1393 C C . SER A 1 188 ? -44.207 35.645 25.125 1.00 56.47 188 SER A C 1
ATOM 1395 O O . SER A 1 188 ? -44.001 36.633 25.822 1.00 56.47 188 SER A O 1
ATOM 1397 N N . LEU A 1 189 ? -43.237 34.842 24.696 1.00 52.47 189 LEU A N 1
ATOM 1398 C CA . LEU A 1 189 ? -41.840 35.244 24.523 1.00 52.47 189 LEU A CA 1
ATOM 1399 C C . LEU A 1 189 ? -41.126 34.124 23.765 1.00 52.47 189 LEU A C 1
ATOM 1401 O O . LEU A 1 189 ? -40.508 33.228 24.330 1.00 52.47 189 LEU A O 1
ATOM 1405 N N . PHE A 1 190 ? -41.253 34.183 22.439 1.00 49.16 190 PHE A N 1
ATOM 1406 C CA . PHE A 1 190 ? -40.143 33.797 21.581 1.00 49.16 190 PHE A CA 1
ATOM 1407 C C . PHE A 1 190 ? -38.975 34.705 21.979 1.00 49.16 190 PHE A C 1
ATOM 1409 O O . PHE A 1 190 ? -38.854 35.820 21.480 1.00 49.16 190 PHE A O 1
ATOM 1416 N N . ASP A 1 191 ? -38.178 34.271 22.950 1.00 55.38 191 ASP A N 1
ATOM 1417 C CA . ASP A 1 191 ? -36.812 34.755 23.063 1.00 55.38 191 ASP A CA 1
ATOM 1418 C C . ASP A 1 191 ? -36.108 34.208 21.821 1.00 55.38 191 ASP A C 1
ATOM 1420 O O . ASP A 1 191 ? -35.878 33.000 21.700 1.00 55.38 191 ASP A O 1
ATOM 1424 N N . ASP A 1 192 ? -35.873 35.081 20.840 1.00 55.75 192 ASP A N 1
ATOM 1425 C CA . ASP A 1 192 ? -34.951 34.782 19.752 1.00 55.75 192 ASP A CA 1
ATOM 1426 C C . ASP A 1 192 ? -33.656 34.270 20.396 1.00 55.75 192 ASP A C 1
ATOM 1428 O O . ASP A 1 192 ? -33.097 34.962 21.256 1.00 55.75 192 ASP A O 1
ATOM 1432 N N . PRO A 1 193 ? -33.172 33.066 20.043 1.00 62.53 193 PRO A N 1
ATOM 1433 C CA . PRO A 1 193 ? -31.928 32.570 20.597 1.00 62.53 193 PRO A CA 1
ATOM 1434 C C . PRO A 1 193 ? -30.845 33.592 20.265 1.00 62.53 193 PRO A C 1
ATOM 1436 O O . PRO A 1 193 ? -30.523 33.803 19.095 1.00 62.53 193 PRO A O 1
ATOM 1439 N N . VAL A 1 194 ? -30.304 34.252 21.295 1.00 64.94 194 VAL A N 1
ATOM 1440 C CA . VAL A 1 194 ? -29.134 35.119 21.157 1.00 64.94 194 VAL A CA 1
ATOM 1441 C C . VAL A 1 194 ? -28.074 34.274 20.471 1.00 64.94 194 VAL A C 1
ATOM 1443 O O . VAL A 1 194 ? -27.573 33.309 21.055 1.00 64.94 194 VAL A O 1
ATOM 1446 N N . MET A 1 195 ? -27.790 34.586 19.203 1.00 64.94 195 MET A N 1
ATOM 1447 C CA . MET A 1 195 ? -26.766 33.868 18.462 1.00 64.94 195 MET A CA 1
ATOM 1448 C C . MET A 1 195 ? -25.478 33.936 19.284 1.00 64.94 195 MET A C 1
ATOM 1450 O O . MET A 1 195 ? -25.108 35.033 19.721 1.00 64.94 195 MET A O 1
ATOM 1454 N N . PRO A 1 196 ? -24.803 32.800 19.530 1.00 65.50 196 PRO A N 1
ATOM 1455 C CA . PRO A 1 196 ? -23.494 32.823 20.152 1.00 65.50 196 PRO A CA 1
ATOM 1456 C C . PRO A 1 196 ? -22.622 33.800 19.369 1.00 65.50 196 PRO A C 1
ATOM 1458 O O . PRO A 1 196 ? -22.537 33.700 18.145 1.00 65.50 196 PRO A O 1
ATOM 1461 N N . VAL A 1 197 ? -22.019 34.766 20.064 1.00 73.25 197 VAL A N 1
ATOM 1462 C CA . VAL A 1 197 ? -20.996 35.621 19.461 1.00 73.25 197 VAL A CA 1
ATOM 1463 C C . VAL A 1 197 ? -19.933 34.681 18.910 1.00 73.25 197 VAL A C 1
ATOM 1465 O O . VAL A 1 197 ? -19.316 33.932 19.670 1.00 73.25 197 VAL A O 1
ATOM 1468 N N . GLU A 1 198 ? -19.792 34.673 17.586 1.00 72.31 198 GLU A N 1
ATOM 1469 C CA . GLU A 1 198 ? -18.807 33.857 16.893 1.00 72.31 198 GLU A CA 1
ATOM 1470 C C . GLU A 1 198 ? -17.430 34.199 17.480 1.00 72.31 198 GLU A C 1
ATOM 1472 O O . GLU A 1 198 ? -17.049 35.377 17.488 1.00 72.31 198 GLU A O 1
ATOM 1477 N N . PRO A 1 199 ? -16.709 33.226 18.068 1.00 73.44 199 PRO A N 1
ATOM 1478 C CA . PRO A 1 199 ? -15.378 33.494 18.579 1.00 73.44 199 PRO A CA 1
ATOM 1479 C C . PRO A 1 199 ? -14.518 34.000 17.416 1.00 73.44 199 PRO A C 1
ATOM 1481 O O . PRO A 1 199 ? -14.632 33.459 16.312 1.00 73.44 199 PRO A O 1
ATOM 1484 N N . PRO A 1 200 ? -13.672 35.026 17.624 1.00 73.19 200 PRO A N 1
ATOM 1485 C CA . PRO A 1 200 ? -12.799 35.503 16.564 1.00 73.19 200 PRO A CA 1
ATOM 1486 C C . PRO A 1 200 ? -11.991 34.318 16.038 1.00 73.19 200 PRO A C 1
ATOM 1488 O O . PRO A 1 200 ? -11.402 33.566 16.821 1.00 73.19 200 PRO A O 1
ATOM 1491 N N . LEU A 1 201 ? -12.024 34.130 14.716 1.00 71.88 201 LEU A N 1
ATOM 1492 C CA . LEU A 1 201 ? -11.243 33.100 14.048 1.00 71.88 201 LEU A CA 1
ATOM 1493 C C . LEU A 1 201 ? -9.787 33.214 14.522 1.00 71.88 201 LEU A C 1
ATOM 1495 O O . LEU A 1 201 ? -9.268 34.335 14.583 1.00 71.88 201 LEU A O 1
ATOM 1499 N N . PRO A 1 202 ? -9.129 32.099 14.888 1.00 72.00 202 PRO A N 1
ATOM 1500 C CA . PRO A 1 202 ? -7.709 32.137 15.194 1.00 72.00 202 PRO A CA 1
ATOM 1501 C C . PRO A 1 202 ? -6.985 32.758 14.001 1.00 72.00 202 PRO A C 1
ATOM 1503 O O . PRO A 1 202 ? -7.231 32.359 12.862 1.00 72.00 202 PRO A O 1
ATOM 1506 N N . GLU A 1 203 ? -6.139 33.758 14.266 1.00 72.06 203 GLU A N 1
ATOM 1507 C CA . GLU A 1 203 ? -5.300 34.366 13.237 1.00 72.06 203 GLU A CA 1
ATOM 1508 C C . GLU A 1 203 ? -4.573 33.239 12.504 1.00 72.06 203 GLU A C 1
ATOM 1510 O O . GLU A 1 203 ? -3.907 32.412 13.138 1.00 72.06 203 GLU A O 1
ATOM 1515 N N . GLU A 1 204 ? -4.762 33.157 11.182 1.00 69.19 204 GLU A N 1
ATOM 1516 C CA . GLU A 1 204 ? -4.042 32.182 10.375 1.00 69.19 204 GLU A CA 1
ATOM 1517 C C . GLU A 1 204 ? -2.553 32.334 10.695 1.00 69.19 204 GLU A C 1
ATOM 1519 O O . GLU A 1 204 ? -2.031 33.454 10.620 1.00 69.19 204 GLU A O 1
ATOM 1524 N N . PRO A 1 205 ? -1.860 31.252 11.097 1.00 66.75 205 PRO A N 1
ATOM 1525 C CA . PRO A 1 205 ? -0.437 31.332 11.357 1.00 66.75 205 PRO A CA 1
ATOM 1526 C C . PRO A 1 205 ? 0.206 31.886 10.094 1.00 66.75 205 PRO A C 1
ATOM 1528 O O . PRO A 1 205 ? 0.058 31.296 9.022 1.00 66.75 205 PRO A O 1
ATOM 1531 N N . ALA A 1 206 ? 0.857 33.048 10.223 1.00 66.06 206 ALA A N 1
ATOM 1532 C CA . ALA A 1 206 ? 1.518 33.712 9.113 1.00 66.06 206 ALA A CA 1
ATOM 1533 C C . ALA A 1 206 ? 2.317 32.656 8.352 1.00 66.06 206 ALA A C 1
ATOM 1535 O O . ALA A 1 206 ? 3.188 32.009 8.944 1.00 66.06 206 ALA A O 1
ATOM 1536 N N . MET A 1 207 ? 1.955 32.427 7.082 1.00 67.62 207 MET A N 1
ATOM 1537 C CA . MET A 1 207 ? 2.648 31.440 6.265 1.00 67.62 207 MET A CA 1
ATOM 1538 C C . MET A 1 207 ? 4.146 31.690 6.422 1.00 67.62 207 MET A C 1
ATOM 1540 O O . MET A 1 207 ? 4.571 32.841 6.263 1.00 67.62 207 MET A O 1
ATOM 1544 N N . PRO A 1 208 ? 4.947 30.660 6.753 1.00 68.38 208 PRO A N 1
ATOM 1545 C CA . PRO A 1 208 ? 6.389 30.798 6.723 1.00 68.38 208 PRO A CA 1
ATOM 1546 C C . PRO A 1 208 ? 6.739 31.399 5.368 1.00 68.38 208 PRO A C 1
ATOM 1548 O O . PRO A 1 208 ? 6.346 30.848 4.336 1.00 68.38 208 PRO A O 1
ATOM 1551 N N . GLY A 1 209 ? 7.381 32.572 5.375 1.00 65.94 209 GLY A N 1
ATOM 1552 C CA . GLY A 1 209 ? 7.808 33.219 4.143 1.00 65.94 209 GLY A CA 1
ATOM 1553 C C . GLY A 1 209 ? 8.513 32.177 3.285 1.00 65.94 209 GLY A C 1
ATOM 1554 O O . GLY A 1 209 ? 9.342 31.427 3.807 1.00 65.94 209 GLY A O 1
ATOM 1555 N N . GLN A 1 210 ? 8.115 32.065 2.014 1.00 69.88 210 GLN A N 1
ATOM 1556 C CA . GLN A 1 210 ? 8.717 31.104 1.096 1.00 69.88 210 GLN A CA 1
ATOM 1557 C C . GLN A 1 210 ? 10.240 31.191 1.235 1.00 69.88 210 GLN A C 1
ATOM 1559 O O . GLN A 1 210 ? 10.784 32.297 1.123 1.00 69.88 210 GLN A O 1
ATOM 1564 N N . PRO A 1 211 ? 10.936 30.072 1.510 1.00 67.62 211 PRO A N 1
ATOM 1565 C CA . PRO A 1 211 ? 12.384 30.086 1.479 1.00 67.62 211 PRO A CA 1
ATOM 1566 C C . PRO A 1 211 ? 12.806 30.604 0.099 1.00 67.62 211 PRO A C 1
ATOM 1568 O O . PRO A 1 211 ? 12.180 30.227 -0.899 1.00 67.62 211 PRO A O 1
ATOM 1571 N N . PRO A 1 212 ? 13.807 31.499 0.025 1.00 70.88 212 PRO A N 1
ATOM 1572 C CA . PRO A 1 212 ? 14.260 32.019 -1.253 1.00 70.88 212 PRO A CA 1
ATOM 1573 C C . PRO A 1 212 ? 14.588 30.836 -2.160 1.00 70.88 212 PRO A C 1
ATOM 1575 O O . PRO A 1 212 ? 15.272 29.898 -1.739 1.00 70.88 212 PRO A O 1
ATOM 1578 N N . LEU A 1 213 ? 14.044 30.861 -3.380 1.00 70.50 213 LEU A N 1
ATOM 1579 C CA . LEU A 1 213 ? 14.327 29.835 -4.375 1.00 70.50 213 LEU A CA 1
ATOM 1580 C C . LEU A 1 213 ? 15.852 29.678 -4.494 1.00 70.50 213 LEU A C 1
ATOM 1582 O O . LEU A 1 213 ? 16.557 30.695 -4.501 1.00 70.50 213 LEU A O 1
ATOM 1586 N N . PRO A 1 214 ? 16.374 28.441 -4.575 1.00 67.94 214 PRO A N 1
ATOM 1587 C CA . PRO A 1 214 ? 17.779 28.227 -4.882 1.00 67.94 214 PRO A CA 1
ATOM 1588 C C . PRO A 1 214 ? 18.100 28.995 -6.162 1.00 67.94 214 PRO A C 1
ATOM 1590 O O . PRO A 1 214 ? 17.446 28.781 -7.182 1.00 67.94 214 PRO A O 1
ATOM 1593 N N . GLN A 1 215 ? 19.056 29.924 -6.101 1.00 67.25 215 GLN A N 1
ATOM 1594 C CA . GLN A 1 215 ? 19.531 30.569 -7.318 1.00 67.25 215 GLN A CA 1
ATOM 1595 C C . GLN A 1 215 ? 20.125 29.472 -8.195 1.00 67.25 215 GLN A C 1
ATOM 1597 O O . GLN A 1 215 ? 21.026 28.755 -7.750 1.00 67.25 215 GLN A O 1
ATOM 1602 N N . GLU A 1 216 ? 19.580 29.303 -9.400 1.00 69.31 216 GLU A N 1
ATOM 1603 C CA . GLU A 1 216 ? 20.165 28.389 -10.371 1.00 69.31 216 GLU A CA 1
ATOM 1604 C C . GLU A 1 216 ? 21.635 28.784 -10.558 1.00 69.31 216 GLU A C 1
ATOM 1606 O O . GLU A 1 216 ? 21.926 29.967 -10.773 1.00 69.31 216 GLU A O 1
ATOM 1611 N N . PRO A 1 217 ? 22.578 27.838 -10.407 1.00 65.88 217 PRO A N 1
ATOM 1612 C CA . PRO A 1 217 ? 23.981 28.138 -10.622 1.00 65.88 217 PRO A CA 1
ATOM 1613 C C . PRO A 1 217 ? 24.127 28.659 -12.048 1.00 65.88 217 PRO A C 1
ATOM 1615 O O . PRO A 1 217 ? 23.638 28.030 -12.988 1.00 65.88 217 PRO A O 1
ATOM 1618 N N . MET A 1 218 ? 24.777 29.817 -12.203 1.00 64.88 218 MET A N 1
ATOM 1619 C CA . MET A 1 218 ? 25.086 30.336 -13.532 1.00 64.88 218 MET A CA 1
ATOM 1620 C C . MET A 1 218 ? 25.777 29.222 -14.327 1.00 64.88 218 MET A C 1
ATOM 1622 O O . MET A 1 218 ? 26.702 28.595 -13.795 1.00 64.88 218 MET A O 1
ATOM 1626 N N . PRO A 1 219 ? 25.331 28.934 -15.562 1.00 69.12 219 PRO A N 1
ATOM 1627 C CA . PRO A 1 219 ? 26.052 27.997 -16.400 1.00 69.12 219 PRO A CA 1
ATOM 1628 C C . PRO A 1 219 ? 27.497 28.502 -16.536 1.00 69.12 219 PRO A C 1
ATOM 1630 O O . PRO A 1 219 ? 27.697 29.711 -16.677 1.00 69.12 219 PRO A O 1
ATOM 1633 N N . PRO A 1 220 ? 28.510 27.623 -16.450 1.00 61.25 220 PRO A N 1
ATOM 1634 C CA . PRO A 1 220 ? 29.884 28.033 -16.699 1.00 61.25 220 PRO A CA 1
ATOM 1635 C C . PRO A 1 220 ? 29.988 28.654 -18.099 1.00 61.25 220 PRO A C 1
ATOM 1637 O O . PRO A 1 220 ? 29.272 28.237 -19.012 1.00 61.25 220 PRO A O 1
ATOM 1640 N N . ASP A 1 221 ? 30.892 29.622 -18.263 1.00 61.62 221 ASP A N 1
ATOM 1641 C CA . ASP A 1 221 ? 31.229 30.329 -19.515 1.00 61.62 221 ASP A CA 1
ATOM 1642 C C . ASP A 1 221 ? 31.818 29.404 -20.621 1.00 61.62 221 ASP A C 1
ATOM 1644 O O . ASP A 1 221 ? 32.690 29.794 -21.392 1.00 61.62 221 ASP A O 1
ATOM 1648 N N . GLU A 1 222 ? 31.363 28.155 -20.727 1.00 56.19 222 GLU A N 1
ATOM 1649 C CA . GLU A 1 222 ? 31.840 27.143 -21.679 1.00 56.19 222 GLU A CA 1
ATOM 1650 C C . GLU A 1 222 ? 30.918 26.936 -22.892 1.00 56.19 222 GLU A C 1
ATOM 1652 O O . GLU A 1 222 ? 31.085 25.982 -23.647 1.00 56.19 222 GLU A O 1
ATOM 1657 N N . PHE A 1 223 ? 29.998 27.864 -23.164 1.00 54.12 223 PHE A N 1
ATOM 1658 C CA . PHE A 1 223 ? 29.306 27.941 -24.458 1.00 54.12 223 PHE A CA 1
ATOM 1659 C C . PHE A 1 223 ? 29.781 29.140 -25.290 1.00 54.12 223 PHE A C 1
ATOM 1661 O O . PHE A 1 223 ? 28.982 29.885 -25.854 1.00 54.12 223 PHE A O 1
ATOM 1668 N N . MET A 1 224 ? 31.099 29.315 -25.432 1.00 58.41 224 MET A N 1
ATOM 1669 C CA . MET A 1 224 ? 31.599 29.992 -26.628 1.00 58.41 224 MET A CA 1
ATOM 1670 C C . MET A 1 224 ? 31.409 29.041 -27.809 1.00 58.41 224 MET A C 1
ATOM 1672 O O . MET A 1 224 ? 32.155 28.075 -27.968 1.00 58.41 224 MET A O 1
ATOM 1676 N N . MET A 1 225 ? 30.394 29.295 -28.639 1.00 63.50 225 MET A N 1
ATOM 1677 C CA . MET A 1 225 ? 30.329 28.657 -29.953 1.00 63.50 225 MET A CA 1
ATOM 1678 C C . MET A 1 225 ? 31.654 28.918 -30.687 1.00 63.50 225 MET A C 1
ATOM 1680 O O . MET A 1 225 ? 32.141 30.054 -30.653 1.00 63.50 225 MET A O 1
ATOM 1684 N N . PRO A 1 226 ? 32.253 27.918 -31.358 1.00 62.19 226 PRO A N 1
ATOM 1685 C CA . PRO A 1 226 ? 33.342 28.186 -32.281 1.00 62.19 226 PRO A CA 1
ATOM 1686 C C . PRO A 1 226 ? 32.850 29.216 -33.299 1.00 62.19 226 PRO A C 1
ATOM 1688 O O . PRO A 1 226 ? 31.840 28.987 -33.962 1.00 62.19 226 PRO A O 1
ATOM 1691 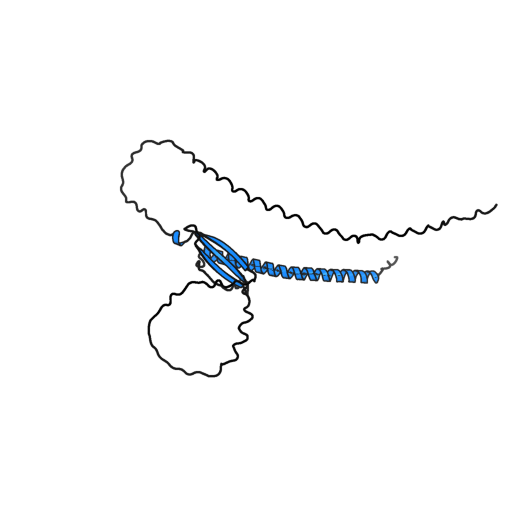N N . GLN A 1 227 ? 33.528 30.360 -33.3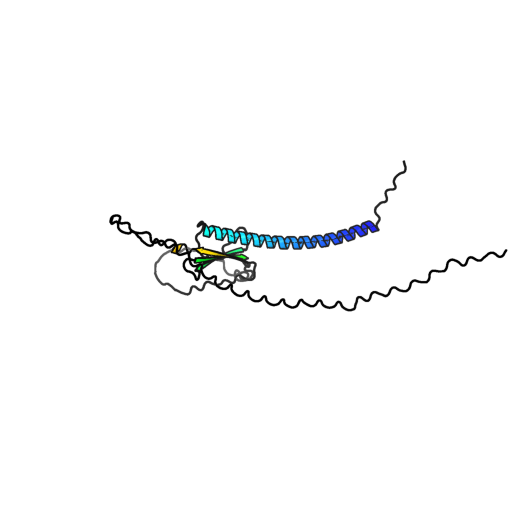91 1.00 63.56 227 GLN A N 1
ATOM 1692 C CA . GLN A 1 227 ? 33.306 31.307 -34.482 1.00 63.56 227 GLN A CA 1
ATOM 1693 C C . GLN A 1 227 ? 33.470 30.541 -35.797 1.00 63.56 227 GLN A C 1
ATOM 1695 O O . GLN A 1 227 ? 34.508 29.913 -36.024 1.00 63.56 227 GLN A O 1
ATOM 1700 N N . GLU A 1 228 ? 32.430 30.546 -36.626 1.00 65.00 228 GLU A N 1
ATOM 1701 C CA . GLU A 1 228 ? 32.448 29.869 -37.917 1.00 65.00 228 GLU A CA 1
ATOM 1702 C C . GLU A 1 228 ? 33.573 30.486 -38.772 1.00 65.00 228 GLU A C 1
ATOM 1704 O O . GLU A 1 228 ? 33.649 31.716 -38.880 1.00 65.00 228 GLU A O 1
ATOM 1709 N N . PRO A 1 229 ? 34.507 29.686 -39.322 1.00 68.44 229 PRO A N 1
ATOM 1710 C CA . PRO A 1 229 ? 35.594 30.231 -40.122 1.00 68.44 229 PRO A CA 1
ATOM 1711 C C . PRO A 1 229 ? 35.019 30.940 -41.358 1.00 68.44 229 PRO A C 1
ATOM 1713 O O . PRO A 1 229 ? 34.054 30.445 -41.945 1.00 68.44 229 PRO A O 1
ATOM 1716 N N . PRO A 1 230 ? 35.592 32.080 -41.786 1.00 70.19 230 PRO A N 1
ATOM 1717 C CA . PRO A 1 230 ? 35.097 32.781 -42.962 1.00 70.19 230 PRO A CA 1
ATOM 1718 C C . PRO A 1 230 ? 35.165 31.857 -44.183 1.00 70.19 230 PRO A C 1
ATOM 1720 O O . PRO A 1 230 ? 36.197 31.233 -44.443 1.00 70.19 230 PRO A O 1
ATOM 1723 N N . LEU A 1 231 ? 34.050 31.764 -44.914 1.00 71.62 231 LEU A N 1
ATOM 1724 C CA . LEU A 1 231 ? 33.950 30.967 -46.136 1.00 71.62 231 LEU A CA 1
ATOM 1725 C C . LEU A 1 231 ? 35.048 31.388 -47.132 1.00 71.62 231 LEU A C 1
ATOM 1727 O O . LEU A 1 231 ? 35.305 32.588 -47.280 1.00 71.62 231 LEU A O 1
ATOM 1731 N N . PRO A 1 232 ? 35.701 30.441 -47.832 1.00 69.31 232 PRO A N 1
ATOM 1732 C CA . PRO A 1 232 ? 36.632 30.793 -48.895 1.00 69.31 232 PRO A CA 1
ATOM 1733 C C . PRO A 1 232 ? 35.883 31.549 -49.996 1.00 69.31 232 PRO A C 1
ATOM 1735 O O . PRO A 1 232 ? 34.775 31.168 -50.369 1.00 69.31 232 PRO A O 1
ATOM 1738 N N . ALA A 1 233 ? 36.493 32.622 -50.507 1.00 67.25 233 ALA A N 1
ATOM 1739 C CA . ALA A 1 233 ? 35.952 33.378 -51.630 1.00 67.25 233 ALA A CA 1
ATOM 1740 C C . ALA A 1 233 ? 35.666 32.427 -52.800 1.00 67.25 233 ALA A C 1
ATOM 1742 O O . ALA A 1 233 ? 36.538 31.650 -53.200 1.00 67.25 233 ALA A O 1
ATOM 1743 N N . GLU A 1 234 ? 34.440 32.473 -53.320 1.00 63.88 234 GLU A N 1
ATOM 1744 C CA . GLU A 1 234 ? 34.067 31.698 -54.498 1.00 63.88 234 GLU A CA 1
ATOM 1745 C C . GLU A 1 234 ? 35.024 32.047 -55.650 1.00 63.88 234 GLU A C 1
ATOM 1747 O O . GLU A 1 234 ? 35.301 33.230 -55.879 1.00 63.88 234 GLU A O 1
ATOM 1752 N N . PRO A 1 235 ? 35.568 31.056 -56.376 1.00 58.25 235 PRO A N 1
ATOM 1753 C CA . PRO A 1 235 ? 36.374 31.348 -57.547 1.00 58.25 235 PRO A CA 1
ATOM 1754 C C . PRO A 1 235 ? 35.477 32.013 -58.595 1.00 58.25 235 PRO A C 1
ATOM 1756 O O . PRO A 1 235 ? 34.528 31.397 -59.081 1.00 58.25 235 PRO A O 1
ATOM 1759 N N . SER A 1 236 ? 35.780 33.266 -58.940 1.00 55.38 236 SER A N 1
ATOM 1760 C CA . SER A 1 236 ? 35.159 33.994 -60.049 1.00 55.38 236 SER A CA 1
ATOM 1761 C C . SER A 1 236 ? 35.272 33.171 -61.333 1.00 55.38 236 SER A C 1
ATOM 1763 O O . SER A 1 236 ? 36.308 33.159 -61.990 1.00 55.38 236 SER A O 1
ATOM 1765 N N . MET A 1 237 ? 34.207 32.457 -61.688 1.00 59.25 237 MET A N 1
ATOM 1766 C CA . MET A 1 237 ? 34.155 31.575 -62.857 1.00 59.25 237 MET A CA 1
ATOM 1767 C C . MET A 1 237 ? 33.741 32.329 -64.134 1.00 59.25 237 MET A C 1
ATOM 1769 O O . MET A 1 237 ? 33.065 31.773 -64.991 1.00 59.25 237 MET A O 1
ATOM 1773 N N . PHE A 1 238 ? 34.118 33.602 -64.251 1.00 57.09 238 PHE A N 1
ATOM 1774 C CA . PHE A 1 238 ? 33.852 34.434 -65.424 1.00 57.09 238 PHE A CA 1
ATOM 1775 C C . PHE A 1 238 ? 35.062 35.319 -65.711 1.00 57.09 238 PHE A C 1
ATOM 1777 O O . PHE A 1 238 ? 35.067 36.512 -65.427 1.00 57.09 238 PHE A O 1
ATOM 1784 N N . ASP A 1 239 ? 36.092 34.704 -66.278 1.00 58.69 239 ASP A N 1
ATOM 1785 C CA . ASP A 1 239 ? 37.034 35.406 -67.144 1.00 58.69 239 ASP A CA 1
ATOM 1786 C C . ASP A 1 239 ? 36.984 34.678 -68.494 1.00 58.69 239 ASP A C 1
ATOM 1788 O O . ASP A 1 239 ? 37.759 33.770 -68.795 1.00 58.69 239 ASP A O 1
ATOM 1792 N N . GLU A 1 240 ? 35.919 34.965 -69.243 1.00 67.06 240 GLU A N 1
ATOM 1793 C CA . GLU A 1 240 ? 35.741 34.497 -70.614 1.00 67.06 240 GLU A CA 1
ATOM 1794 C C . GLU A 1 240 ? 36.503 35.476 -71.522 1.00 67.06 240 GLU A C 1
ATOM 1796 O O . GLU A 1 240 ? 36.159 36.662 -71.547 1.00 67.0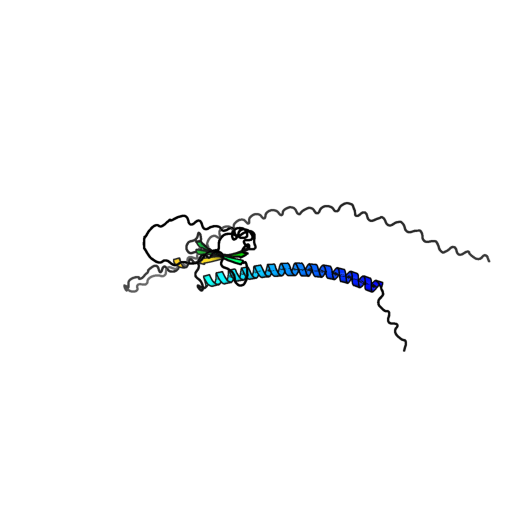6 240 GLU A O 1
ATOM 1801 N N . PRO A 1 241 ? 37.562 35.051 -72.236 1.00 65.94 241 PRO A N 1
ATOM 1802 C CA . PRO A 1 241 ? 38.299 35.958 -73.099 1.00 65.94 241 PRO A CA 1
ATOM 1803 C C . PRO A 1 241 ? 37.433 36.337 -74.303 1.00 65.94 241 PRO A C 1
ATOM 1805 O O . PRO A 1 241 ? 36.985 35.480 -75.066 1.00 65.94 241 PRO A O 1
ATOM 1808 N N . ILE A 1 242 ? 37.220 37.640 -74.478 1.00 64.19 242 ILE A N 1
ATOM 1809 C CA . ILE A 1 242 ? 36.580 38.221 -75.661 1.00 64.19 242 ILE A CA 1
ATOM 1810 C C . ILE A 1 242 ? 37.404 37.813 -76.897 1.00 64.19 242 ILE A C 1
ATOM 1812 O O . ILE A 1 242 ? 38.605 38.094 -76.924 1.00 64.19 242 ILE A O 1
ATOM 1816 N N . PRO A 1 243 ? 36.818 37.178 -77.928 1.00 63.47 243 PRO A N 1
ATOM 1817 C CA . PRO A 1 243 ? 37.532 36.958 -79.178 1.00 63.47 243 PRO A CA 1
ATOM 1818 C C . PRO A 1 243 ? 37.717 38.297 -79.909 1.00 63.47 243 PRO A C 1
ATOM 1820 O O . PRO A 1 243 ? 36.740 38.992 -80.193 1.00 63.47 243 PRO A O 1
ATOM 1823 N N . GLU A 1 244 ? 38.970 38.662 -80.203 1.00 61.31 244 GLU A N 1
ATOM 1824 C CA . GLU A 1 244 ? 39.288 39.740 -81.147 1.00 61.31 244 GLU A CA 1
ATOM 1825 C C . GLU A 1 244 ? 38.685 39.418 -82.525 1.00 61.31 244 GLU A C 1
ATOM 1827 O O . GLU A 1 244 ? 38.755 38.281 -83.000 1.00 61.31 244 GLU A O 1
ATOM 1832 N N . ILE A 1 245 ? 38.060 40.433 -83.125 1.00 57.31 245 ILE A N 1
ATOM 1833 C CA . ILE A 1 245 ? 37.433 40.420 -84.454 1.00 57.31 245 ILE A CA 1
ATOM 1834 C C . ILE A 1 245 ? 38.478 40.802 -85.501 1.00 57.31 245 ILE A C 1
ATOM 1836 O O . ILE A 1 245 ? 39.203 41.791 -85.244 1.00 57.31 245 ILE A O 1
#

Foldseek 3Di:
DDDDDDDDDDPVRVVVVVVVVVVVVVVVVVVVVVVVVVVVVVVLVVLQVVVQVVVVVCCVVVVDPQDWDWFPDDPSHGQKGKTWDWADDPDAQKIKIKIKIARHDPPPDDPPPPDPDDDDDDDDDDDDDDDDDDDDDDDDPPDPPPPSDPGDMDMDMDMDGDPVVVPDPPDDPDDDDDDDDDDDDDDDDPPPPPPPPPPPDPDDDPPPPPDPDPDDPDDPPPPPDPDDPDDPDDPPPDPDDDDDD

Radius of gyration: 42.24 Å; chains: 1; bounding box: 96×83×132 Å

Sequence (245 aa):
MKPSRRRGFSLLEVMLATTVLLGSVIVLSHISFVGTAHMDAARQYAAAQLACQARMNEMLAGARPIEEVTAQRIRELPGWGLTVKVRSASRPGLLAIEVTAAERQREQSTQLSTDLSAESTSDELAESASDESAEVPVEASGAPEQAVGAGKRFTLVRWIADPEIAESPESSSVGDTPVPVDVPAEPSLFDDPVMPVEPPLPEEPAMPGQPPLPQEPMPPDEFMMPQEPPLPAEPSMFDEPIPEI

Secondary structure (DSSP, 8-state):
------PPPPHHHHHHHHHHHHHHHHHHHHHHHHHHHHHHHHHHHHHHHHHHHHHHHHHHTTSS----EEEEEPSSSTTEEEEEEEEE-SSTTEEEEEEEEEE-----SSSSSS-SS--------------------------------SS-EEEEEEEEE-HHHHT------PPP---------------------PPPPPPPP-PPPPPPPPPPPPPPS---PPPPPPPPPPP-----PPPP-